Protein AF-A0A1G1N5N6-F1 (afdb_monomer)

Mean predicted aligned error: 16.25 Å

pLDDT: mean 73.74, std 22.25, range [33.38, 97.94]

Foldseek 3Di:
DPPVVVVVVVVVVVVCVLCPPPPPPDDDPPPPPDDDDPDPDPPDDVVLVPQPDPPDNPVVLVCCCVVPVPVSVVVVVVVVVVVVVVLVVCCVVPVPVSVVVSVVVVVVVVVSLVVCCVVPVPVSVVVVVVVVVVVVVVLVVCCVPPVPVSVVVVVVVVVVVVLVVCCVPPVPVSVVVCVVVVVVVVVVVVVVVVVVVVVVVVVVVVVVVPPPPPPPPDDDPDDDDPDDPDDDDDDDDDDDDDD

Sequence (243 aa):
MKRQGLILAVAAVVLLLICPALGLAEGEVPAGISKNEEAPGKGLHKGWEQGKHKGWDKQELLELKEKEPEKFKEQVSEHRKKIKERLGELKEKDLRKYQKLTERIRQKRKERLLKLKQENPEKFKEIMESRREKFQQRLAKLKTEDPEKYQRIAKHREKMQELRKLKKEDPEKFREYLKNHPHLRGRLEEIKDRREDVRGRREDLKDRGVRDHGAGVGAGKGQGGAHRAGGPAPRGTGGKGKK

Structure (mmCIF, N/CA/C/O backbone):
data_AF-A0A1G1N5N6-F1
#
_entry.id   AF-A0A1G1N5N6-F1
#
loop_
_atom_site.group_PDB
_atom_site.id
_atom_site.type_symbol
_atom_site.label_atom_id
_atom_site.label_alt_id
_atom_site.label_comp_id
_atom_site.label_asym_id
_atom_site.label_entity_id
_atom_site.label_seq_id
_atom_site.pdbx_PDB_ins_code
_atom_site.Cartn_x
_atom_site.Cartn_y
_atom_site.Cartn_z
_atom_site.occupancy
_atom_site.B_iso_or_equiv
_atom_site.auth_seq_id
_atom_site.auth_comp_id
_atom_site.auth_asym_id
_atom_site.auth_atom_id
_atom_site.pdbx_PDB_model_num
ATOM 1 N N . MET A 1 1 ? 8.995 31.057 -13.947 1.00 49.00 1 MET A N 1
ATOM 2 C CA . MET A 1 1 ? 8.663 30.609 -12.571 1.00 49.00 1 MET A CA 1
ATOM 3 C C . MET A 1 1 ? 7.642 29.447 -12.482 1.00 49.00 1 MET A C 1
ATOM 5 O O . MET A 1 1 ? 7.141 29.176 -11.404 1.00 49.00 1 MET A O 1
ATOM 9 N N . LYS A 1 2 ? 7.358 28.675 -13.552 1.00 52.31 2 LYS A N 1
ATOM 10 C CA . LYS A 1 2 ? 6.282 27.645 -13.556 1.00 52.31 2 LYS A CA 1
ATOM 11 C C . LYS A 1 2 ? 6.718 26.200 -13.217 1.00 52.31 2 LYS A C 1
ATOM 13 O O . LYS A 1 2 ? 5.891 25.297 -13.224 1.00 52.31 2 LYS A O 1
ATOM 18 N N . ARG A 1 3 ? 8.005 25.944 -12.934 1.00 48.50 3 ARG A N 1
ATOM 19 C CA . ARG A 1 3 ? 8.540 24.570 -12.768 1.00 48.50 3 ARG A CA 1
ATOM 20 C C . ARG A 1 3 ? 8.427 24.002 -11.346 1.00 48.50 3 ARG A C 1
ATOM 22 O O . ARG A 1 3 ? 8.403 22.787 -11.192 1.00 48.50 3 ARG A O 1
ATOM 29 N N . GLN A 1 4 ? 8.292 24.847 -10.321 1.00 47.81 4 GLN A N 1
ATOM 30 C CA . GLN A 1 4 ? 8.175 24.384 -8.929 1.00 47.81 4 GLN A CA 1
ATOM 31 C C . GLN A 1 4 ? 6.784 23.807 -8.602 1.00 47.81 4 GLN A C 1
ATOM 33 O O . GLN A 1 4 ? 6.687 22.846 -7.841 1.00 47.81 4 GLN A O 1
ATOM 38 N N . GLY A 1 5 ? 5.719 24.290 -9.258 1.00 43.34 5 GLY A N 1
ATOM 39 C CA . GLY A 1 5 ? 4.364 23.747 -9.083 1.00 43.34 5 GLY A CA 1
ATOM 40 C C . GLY A 1 5 ? 4.203 22.300 -9.573 1.00 43.34 5 GLY A C 1
ATOM 41 O O . GLY A 1 5 ? 3.451 21.525 -8.986 1.00 43.34 5 GLY A O 1
ATOM 42 N N . LEU A 1 6 ? 4.963 21.891 -10.598 1.00 45.81 6 LEU A N 1
ATOM 43 C CA . LEU A 1 6 ? 4.865 20.544 -11.172 1.00 45.81 6 LEU A CA 1
ATOM 44 C C . LEU A 1 6 ? 5.488 19.468 -10.260 1.00 45.81 6 LEU A C 1
ATOM 46 O O . LEU A 1 6 ? 4.986 18.348 -10.188 1.00 45.81 6 LEU A O 1
ATOM 50 N N . ILE A 1 7 ? 6.553 19.807 -9.526 1.00 48.59 7 ILE A N 1
ATOM 51 C CA . ILE A 1 7 ? 7.253 18.874 -8.625 1.00 48.59 7 ILE A CA 1
ATOM 52 C C . ILE A 1 7 ? 6.399 18.599 -7.373 1.00 48.59 7 ILE A C 1
ATOM 54 O O . ILE A 1 7 ? 6.275 17.446 -6.952 1.00 48.59 7 ILE A O 1
ATOM 58 N N . LEU A 1 8 ? 5.723 19.620 -6.832 1.00 44.66 8 LEU A N 1
ATOM 59 C CA . LEU A 1 8 ? 4.799 19.455 -5.702 1.00 44.66 8 LEU A CA 1
ATOM 60 C C . LEU A 1 8 ? 3.565 18.610 -6.070 1.00 44.66 8 LEU A C 1
ATOM 62 O O . LEU A 1 8 ? 3.152 17.754 -5.284 1.00 44.66 8 LEU A O 1
ATOM 66 N N . ALA A 1 9 ? 3.032 18.758 -7.288 1.00 45.53 9 ALA A N 1
ATOM 67 C CA . ALA A 1 9 ? 1.895 17.964 -7.758 1.00 45.53 9 ALA A CA 1
ATOM 68 C C . ALA A 1 9 ? 2.234 16.467 -7.930 1.00 45.53 9 ALA A C 1
ATOM 70 O O . ALA A 1 9 ? 1.439 15.598 -7.566 1.00 45.53 9 ALA A O 1
ATOM 71 N N . VAL A 1 10 ? 3.433 16.132 -8.423 1.00 49.88 10 VAL A N 1
ATOM 72 C CA . VAL A 1 10 ? 3.859 14.729 -8.606 1.00 49.88 10 VAL A CA 1
ATOM 73 C C . VAL A 1 10 ? 4.150 14.042 -7.262 1.00 49.88 10 VAL A C 1
ATOM 75 O O . VAL A 1 10 ? 3.806 12.869 -7.083 1.00 49.88 10 VAL A O 1
ATOM 78 N N . ALA A 1 11 ? 4.693 14.765 -6.275 1.00 44.66 11 ALA A N 1
ATOM 79 C CA . ALA A 1 11 ? 4.937 14.230 -4.932 1.00 44.66 11 ALA A CA 1
ATOM 80 C C . ALA A 1 11 ? 3.634 13.883 -4.175 1.00 44.66 11 ALA A C 1
ATOM 82 O O . ALA A 1 11 ? 3.577 12.863 -3.480 1.00 44.66 11 ALA A O 1
ATOM 83 N N . ALA A 1 12 ? 2.562 14.663 -4.361 1.00 39.84 12 ALA A N 1
ATOM 84 C CA . ALA A 1 12 ? 1.249 14.395 -3.763 1.00 39.84 12 ALA A CA 1
ATOM 85 C C . ALA A 1 12 ? 0.573 13.128 -4.334 1.00 39.84 12 ALA A C 1
ATOM 87 O O . ALA A 1 12 ? -0.052 12.358 -3.598 1.00 39.84 12 ALA A O 1
ATOM 88 N N . VAL A 1 13 ? 0.757 12.847 -5.630 1.00 45.62 13 VAL A N 1
ATOM 89 C CA . VAL A 1 13 ? 0.182 11.665 -6.303 1.00 45.62 13 VAL A CA 1
ATOM 90 C C . VAL A 1 13 ? 0.873 10.362 -5.876 1.00 45.62 13 VAL A C 1
ATOM 92 O O . VAL A 1 13 ? 0.214 9.335 -5.695 1.00 45.62 13 VAL A O 1
ATOM 95 N N . VAL A 1 14 ? 2.188 10.389 -5.635 1.00 43.81 14 VAL A N 1
ATOM 96 C CA . VAL A 1 14 ? 2.938 9.214 -5.150 1.00 43.81 14 VAL A CA 1
ATOM 97 C C . VAL A 1 14 ? 2.610 8.899 -3.681 1.00 43.81 14 VAL A C 1
ATOM 99 O O . VAL A 1 14 ? 2.558 7.725 -3.299 1.00 43.81 14 VAL A O 1
ATOM 102 N N . LEU A 1 15 ? 2.295 9.911 -2.862 1.00 39.19 15 LEU A N 1
ATOM 103 C CA . LEU A 1 15 ? 1.897 9.717 -1.462 1.00 39.19 15 LEU A CA 1
ATOM 104 C C . LEU A 1 15 ? 0.523 9.026 -1.318 1.00 39.19 15 LEU A C 1
ATOM 106 O O . LEU A 1 15 ? 0.342 8.207 -0.413 1.00 39.19 15 LEU A O 1
ATOM 110 N N . LEU A 1 16 ? -0.413 9.272 -2.244 1.00 39.47 16 LEU A N 1
ATOM 111 C CA . LEU A 1 16 ? -1.731 8.614 -2.291 1.00 39.47 16 LEU A CA 1
ATOM 112 C C . LEU A 1 16 ? -1.665 7.135 -2.717 1.00 39.47 16 LEU A C 1
ATOM 114 O O . LEU A 1 16 ? -2.494 6.334 -2.285 1.00 39.47 16 LEU A O 1
ATOM 118 N N . LEU A 1 17 ? -0.658 6.739 -3.504 1.00 40.31 17 LEU A N 1
ATOM 119 C CA . LEU A 1 17 ? -0.453 5.343 -3.924 1.00 40.31 17 LEU A CA 1
ATOM 120 C C . LEU A 1 17 ? 0.248 4.477 -2.862 1.00 40.31 17 LEU A C 1
ATOM 122 O O . LEU A 1 17 ? 0.089 3.257 -2.853 1.00 40.31 17 LEU A O 1
ATOM 126 N N . ILE A 1 18 ? 1.007 5.089 -1.949 1.00 39.41 18 ILE A N 1
ATOM 127 C CA . ILE A 1 18 ? 1.808 4.380 -0.937 1.00 39.41 18 ILE A CA 1
ATOM 128 C C . ILE A 1 18 ? 1.098 4.306 0.432 1.00 39.41 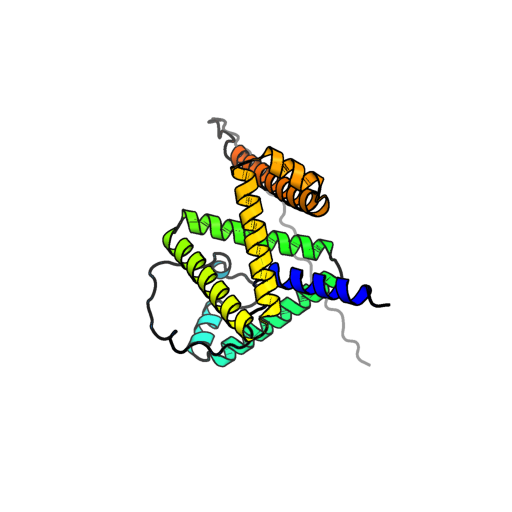18 ILE A C 1
ATOM 130 O O . ILE A 1 18 ? 1.408 3.431 1.249 1.00 39.41 18 ILE A O 1
ATOM 134 N N . CYS A 1 19 ? 0.086 5.146 0.663 1.00 36.16 19 CYS A N 1
ATOM 135 C CA . CYS A 1 19 ? -0.747 5.136 1.864 1.00 36.16 19 CYS A CA 1
ATOM 136 C C . CYS A 1 19 ? -2.194 4.699 1.558 1.00 36.16 19 CYS A C 1
ATOM 138 O O . CYS A 1 19 ? -3.090 5.539 1.538 1.00 36.16 19 CYS A O 1
ATOM 140 N N . PRO A 1 20 ? -2.506 3.390 1.455 1.00 46.75 20 PRO A N 1
ATOM 141 C CA . PRO A 1 20 ? -3.899 2.928 1.397 1.00 46.75 20 PRO A CA 1
ATOM 142 C C . PRO A 1 20 ? -4.692 3.179 2.700 1.00 46.75 20 PRO A C 1
ATOM 144 O O . PRO A 1 20 ? -5.825 2.724 2.815 1.00 46.75 20 PRO A O 1
ATOM 147 N N . ALA A 1 21 ? -4.116 3.876 3.689 1.00 42.84 21 ALA A N 1
ATOM 148 C CA . ALA A 1 21 ? -4.690 4.092 5.016 1.00 42.84 21 ALA A CA 1
ATOM 149 C C . ALA A 1 21 ? -5.396 5.451 5.210 1.00 42.84 21 ALA A C 1
ATOM 151 O O . ALA A 1 21 ? -5.950 5.667 6.280 1.00 42.84 21 ALA A O 1
ATOM 152 N N . LEU A 1 22 ? -5.394 6.356 4.221 1.00 42.34 22 LEU A N 1
ATOM 153 C CA . LEU A 1 22 ? -5.937 7.719 4.389 1.00 42.34 22 LEU A CA 1
ATOM 154 C C . LEU A 1 22 ? -7.246 8.002 3.627 1.00 42.34 22 LEU A C 1
ATOM 156 O O . LEU A 1 22 ? -7.703 9.134 3.620 1.00 42.34 22 LEU A O 1
ATOM 160 N N . GLY A 1 23 ? -7.876 6.986 3.028 1.00 39.22 23 GLY A N 1
ATOM 161 C CA . GLY A 1 23 ? -9.145 7.116 2.293 1.00 39.22 23 GLY A CA 1
ATOM 162 C C . GLY A 1 23 ? -10.303 6.341 2.925 1.00 39.22 23 GLY A C 1
ATOM 163 O O . GLY A 1 23 ? -10.916 5.518 2.246 1.00 39.22 23 GLY A O 1
ATOM 164 N N . LEU A 1 24 ? -10.539 6.547 4.222 1.00 42.53 24 LEU A N 1
ATOM 165 C CA . LEU A 1 24 ? -11.827 6.296 4.882 1.00 42.53 24 LEU A CA 1
ATOM 166 C C . LEU A 1 24 ? -12.349 7.652 5.379 1.00 42.53 24 LEU A C 1
ATOM 168 O O . LEU A 1 24 ? -12.417 7.887 6.581 1.00 42.53 24 LEU A O 1
ATOM 172 N N . ALA A 1 25 ? -12.593 8.564 4.439 1.00 40.44 25 ALA A N 1
ATOM 173 C CA . ALA A 1 25 ? -13.460 9.712 4.656 1.00 40.44 25 ALA A CA 1
ATOM 174 C C . ALA A 1 25 ? -14.896 9.234 4.395 1.00 40.44 25 ALA A C 1
ATOM 176 O O . ALA A 1 25 ? -15.160 8.696 3.320 1.00 40.44 25 ALA A O 1
ATOM 177 N N . GLU A 1 26 ? -15.728 9.296 5.436 1.00 39.56 26 GLU A N 1
ATOM 178 C CA . GLU A 1 26 ? -17.140 9.731 5.423 1.00 39.56 26 GLU A CA 1
ATOM 179 C C . GLU A 1 26 ? -18.062 9.239 4.294 1.00 39.56 26 GLU A C 1
ATOM 181 O O . GLU A 1 26 ? -19.003 9.915 3.906 1.00 39.56 26 GLU A O 1
ATOM 186 N N . GLY A 1 27 ? -17.851 8.030 3.778 1.00 35.34 27 GLY A N 1
ATOM 187 C CA . GLY A 1 27 ? -18.920 7.321 3.085 1.00 35.34 27 GLY A CA 1
ATOM 188 C C . GLY A 1 27 ? -19.874 6.765 4.130 1.00 35.34 27 GLY A C 1
ATOM 189 O O . GLY A 1 27 ? -19.441 5.944 4.947 1.00 35.34 27 GLY A O 1
ATOM 190 N N . GLU A 1 28 ? -21.132 7.207 4.103 1.00 35.31 28 GLU A N 1
ATOM 191 C CA . GLU A 1 28 ? -22.246 6.520 4.751 1.00 35.31 28 GLU A CA 1
ATOM 192 C C . GLU A 1 28 ? -22.060 5.014 4.575 1.00 35.31 28 GLU A C 1
ATOM 194 O O . GLU A 1 28 ? -21.756 4.518 3.484 1.00 35.31 28 GLU A O 1
ATOM 199 N N . VAL A 1 29 ? -22.124 4.295 5.693 1.00 40.47 29 VAL A N 1
ATOM 200 C CA . VAL A 1 29 ? -22.022 2.841 5.689 1.00 40.47 29 VAL A CA 1
ATOM 201 C C . VAL A 1 29 ? -23.147 2.351 4.771 1.00 40.47 29 VAL A C 1
ATOM 203 O O . VAL A 1 29 ? -24.301 2.624 5.091 1.00 40.47 29 VAL A O 1
ATOM 206 N N . PRO A 1 30 ? -22.855 1.703 3.626 1.00 37.97 30 PRO A N 1
ATOM 207 C CA . PRO A 1 30 ? -23.903 1.275 2.711 1.00 37.97 30 PRO A CA 1
ATOM 208 C C . PRO A 1 30 ? -24.889 0.380 3.465 1.00 37.97 30 PRO A C 1
ATOM 210 O O . PRO A 1 30 ? -24.472 -0.542 4.175 1.00 37.97 30 PRO A O 1
ATOM 213 N N . ALA A 1 31 ? -26.182 0.684 3.332 1.00 34.22 31 ALA A N 1
ATOM 214 C CA . ALA A 1 31 ? -27.271 -0.122 3.867 1.00 34.22 31 ALA A CA 1
ATOM 215 C C . ALA A 1 31 ? -27.129 -1.549 3.314 1.00 34.22 31 ALA A C 1
ATOM 217 O O . ALA A 1 31 ? -27.292 -1.784 2.121 1.00 34.22 31 ALA A O 1
ATOM 218 N N . GLY A 1 32 ? -26.698 -2.481 4.161 1.00 33.38 32 GLY A N 1
ATOM 219 C CA . GLY A 1 32 ? -26.304 -3.827 3.739 1.00 33.38 32 GLY A CA 1
ATOM 220 C C . GLY A 1 32 ? -25.337 -4.524 4.695 1.00 33.38 32 GLY A C 1
ATOM 221 O O . GLY A 1 32 ? -25.231 -5.744 4.667 1.00 33.38 32 GLY A O 1
ATOM 222 N N . ILE A 1 33 ? -24.680 -3.791 5.604 1.00 34.97 33 ILE A N 1
ATOM 223 C CA . ILE A 1 33 ? -23.939 -4.385 6.734 1.00 34.97 33 ILE A CA 1
ATOM 224 C C . ILE A 1 33 ? -24.874 -4.511 7.944 1.00 34.97 33 ILE A C 1
ATOM 226 O O . ILE A 1 33 ? -24.655 -3.928 9.001 1.00 34.97 33 ILE A O 1
ATOM 230 N N . SER A 1 34 ? -25.963 -5.245 7.763 1.00 44.06 34 SER A N 1
ATOM 231 C CA . SER A 1 34 ? -26.854 -5.668 8.838 1.00 44.06 34 SER A CA 1
ATOM 232 C C . SER A 1 34 ? -27.336 -7.075 8.527 1.00 44.06 34 SER A C 1
ATOM 234 O O . SER A 1 34 ? -28.435 -7.275 8.024 1.00 44.06 34 SER A O 1
ATOM 236 N N . LYS A 1 35 ? -26.476 -8.057 8.807 1.00 40.50 35 LYS A N 1
ATOM 237 C CA . LYS A 1 35 ? -26.879 -9.362 9.336 1.00 40.50 35 LYS A CA 1
ATOM 238 C C . LYS A 1 35 ? -25.657 -10.149 9.786 1.00 40.50 35 LYS A C 1
ATOM 240 O O . LYS A 1 35 ? -24.616 -10.167 9.135 1.00 40.50 35 LYS A O 1
ATOM 245 N N . ASN A 1 36 ? -25.827 -10.725 10.965 1.00 50.88 36 ASN A N 1
ATOM 246 C CA . ASN A 1 36 ? -24.899 -11.588 11.656 1.00 50.88 36 ASN A CA 1
ATOM 247 C C . ASN A 1 36 ? -24.697 -12.865 10.840 1.00 50.88 36 ASN A C 1
ATOM 249 O O . ASN A 1 36 ? -25.598 -13.691 10.765 1.00 50.88 36 ASN A O 1
ATOM 253 N N . GLU A 1 37 ? -23.508 -13.042 10.284 1.00 35.50 37 GLU A N 1
ATOM 254 C CA . GLU A 1 37 ? -22.931 -14.371 10.142 1.00 35.50 37 GLU A CA 1
ATOM 255 C C . GLU A 1 37 ? -21.659 -14.368 10.982 1.00 35.50 37 GLU A C 1
ATOM 257 O O . GLU A 1 37 ? -20.630 -13.782 10.629 1.00 35.50 37 GLU A O 1
ATOM 262 N N . GLU A 1 38 ? -21.772 -14.953 12.171 1.00 41.81 38 GLU A N 1
ATOM 263 C CA . GLU A 1 38 ? -20.629 -15.316 12.990 1.00 41.81 38 GLU A CA 1
ATOM 264 C C . GLU A 1 38 ? -19.797 -16.324 12.201 1.00 41.81 38 GLU A C 1
ATOM 266 O O . GLU A 1 38 ? -20.036 -17.5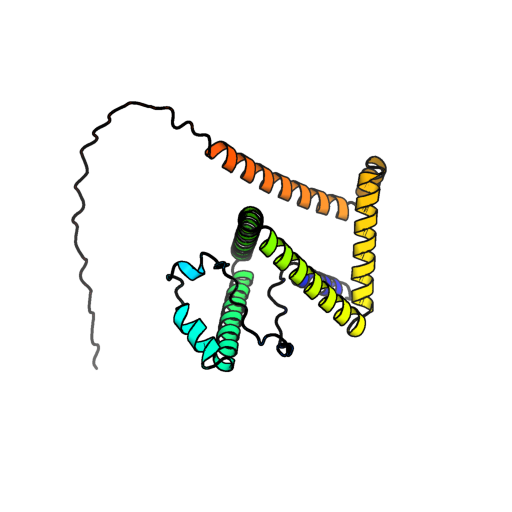26 12.236 1.00 41.81 38 GLU A O 1
ATOM 271 N N . ALA A 1 39 ? -18.815 -15.831 11.449 1.00 35.94 39 ALA A N 1
ATOM 272 C CA . ALA A 1 39 ? -17.822 -16.687 10.827 1.00 35.94 39 ALA A CA 1
ATOM 273 C C . ALA A 1 39 ? -17.118 -17.510 11.931 1.00 35.94 39 ALA A C 1
ATOM 275 O O . ALA A 1 39 ? -16.438 -16.915 12.784 1.00 35.94 39 ALA A O 1
ATOM 276 N N . PRO A 1 40 ? -17.209 -18.855 11.926 1.00 36.97 40 PRO A N 1
ATOM 277 C CA . PRO A 1 40 ? -16.524 -19.700 12.893 1.00 36.97 40 PRO A CA 1
ATOM 278 C C . PRO A 1 40 ? -15.042 -19.754 12.514 1.00 36.97 40 PRO A C 1
ATOM 280 O O . PRO A 1 40 ? -14.569 -20.630 11.799 1.00 36.97 40 PRO A O 1
ATOM 283 N N . GLY A 1 41 ? -14.288 -18.736 12.922 1.00 39.22 41 GLY A N 1
ATOM 284 C CA . GLY A 1 41 ? -12.894 -18.624 12.513 1.00 39.22 41 GLY A CA 1
ATOM 285 C C . GLY A 1 41 ? -12.280 -17.283 12.857 1.00 39.22 41 GLY A C 1
ATOM 286 O O . GLY A 1 41 ? -12.188 -16.389 12.008 1.00 39.22 41 GLY A O 1
ATOM 287 N N . LYS A 1 42 ? -11.819 -17.180 14.110 1.00 43.44 42 LYS A N 1
ATOM 288 C CA . LYS A 1 42 ? -10.931 -16.155 14.684 1.00 43.44 42 LYS A CA 1
ATOM 289 C C . LYS A 1 42 ? -9.918 -15.628 13.659 1.00 43.44 42 LYS A C 1
ATOM 291 O O . LYS A 1 42 ? -8.769 -16.044 13.603 1.00 43.44 42 LYS A O 1
ATOM 296 N N . GLY A 1 43 ? -10.315 -14.619 12.889 1.00 40.19 43 GLY A N 1
ATOM 297 C CA . GLY A 1 43 ? -9.405 -13.772 12.117 1.00 40.19 43 GLY A CA 1
ATOM 298 C C . GLY A 1 43 ? -8.776 -12.698 12.997 1.00 40.19 43 GLY A C 1
ATOM 299 O O . GLY A 1 43 ? -8.587 -11.570 12.541 1.00 40.19 43 GLY A O 1
ATOM 300 N N . LEU A 1 44 ? -8.550 -13.003 14.279 1.00 39.91 44 LEU A N 1
ATOM 301 C CA . LEU A 1 44 ? -8.039 -12.053 15.246 1.00 39.91 44 LEU A CA 1
ATOM 302 C C . LEU A 1 44 ? -6.585 -11.768 14.913 1.00 39.91 44 LEU A C 1
ATOM 304 O O . LEU A 1 44 ? -5.714 -12.636 14.855 1.00 39.91 44 LEU A O 1
ATOM 308 N N . HIS A 1 45 ? -6.303 -10.492 14.704 1.00 41.56 45 HIS A N 1
ATOM 309 C CA . HIS A 1 45 ? -4.936 -10.036 14.681 1.00 41.56 45 HIS A CA 1
ATOM 310 C C . HIS A 1 45 ? -4.319 -10.356 16.051 1.00 41.56 45 HIS A C 1
ATOM 312 O O . HIS A 1 45 ? -4.697 -9.710 17.019 1.00 41.56 45 HIS A O 1
ATOM 318 N N . LYS A 1 46 ? -3.338 -11.269 16.142 1.00 41.50 46 LYS A N 1
ATOM 319 C CA . LYS A 1 46 ? -2.600 -11.597 17.392 1.00 41.50 46 LYS A CA 1
ATOM 320 C C . LYS A 1 46 ? -2.096 -10.386 18.205 1.00 41.50 46 LYS A C 1
ATOM 322 O O . LYS A 1 46 ? -1.755 -10.528 19.367 1.00 41.50 46 LYS A O 1
ATOM 327 N N . GLY A 1 47 ? -2.041 -9.185 17.616 1.00 46.03 47 GLY A N 1
ATOM 328 C CA . GLY A 1 47 ? -1.762 -7.948 18.360 1.00 46.03 47 GLY A CA 1
ATOM 329 C C . GLY A 1 47 ? -2.907 -7.493 19.277 1.00 46.03 47 GLY A C 1
ATOM 330 O O . GLY A 1 47 ? -2.643 -6.967 20.344 1.00 46.03 47 GLY A O 1
ATOM 331 N N . TRP A 1 48 ? -4.167 -7.730 18.907 1.00 42.22 48 TRP A N 1
ATOM 332 C CA . TRP A 1 48 ? -5.340 -7.401 19.730 1.00 42.22 48 TRP A CA 1
ATOM 333 C C . TRP A 1 48 ? -5.611 -8.434 20.834 1.00 42.22 48 TRP A C 1
ATOM 335 O O . TRP A 1 48 ? -6.270 -8.113 21.812 1.00 42.22 48 TRP A O 1
ATOM 345 N N . GLU A 1 49 ? -5.098 -9.659 20.703 1.00 43.31 49 GLU A N 1
ATOM 346 C CA . GLU A 1 49 ? -5.233 -10.704 21.731 1.00 43.31 49 GLU A CA 1
ATOM 347 C C . GLU A 1 49 ? -4.254 -10.531 22.900 1.00 43.31 49 GLU A C 1
ATOM 349 O O . GLU A 1 49 ? -4.467 -11.096 23.963 1.00 43.31 49 GLU A O 1
ATOM 354 N N . GLN A 1 50 ? -3.186 -9.744 22.738 1.00 46.91 50 GLN A N 1
ATOM 355 C CA . GLN A 1 50 ? -2.132 -9.638 23.752 1.00 46.91 50 GLN A CA 1
ATOM 356 C C . GLN A 1 50 ? -2.411 -8.638 24.885 1.00 46.91 50 GLN A C 1
ATOM 358 O O . GLN A 1 50 ? -1.512 -8.431 25.696 1.00 46.91 50 GLN A O 1
ATOM 363 N N . GLY A 1 51 ? -3.598 -8.016 24.963 1.00 42.28 51 GLY A N 1
ATOM 364 C CA . GLY A 1 51 ? -4.084 -7.277 26.150 1.00 42.28 51 GLY A CA 1
ATOM 365 C C . GLY A 1 51 ? -3.185 -6.156 26.706 1.00 42.28 51 GLY A C 1
ATOM 366 O O . GLY A 1 51 ? -3.441 -5.626 27.777 1.00 42.28 51 GLY A O 1
ATOM 367 N N . LYS A 1 52 ? -2.097 -5.797 26.014 1.00 40.97 52 LYS A N 1
ATOM 368 C CA . LYS A 1 52 ? -1.045 -4.886 26.497 1.00 40.97 52 LYS A CA 1
ATOM 369 C C . LYS A 1 52 ? -0.727 -3.802 25.476 1.00 40.97 52 LYS A C 1
ATOM 371 O O . LYS A 1 52 ? 0.418 -3.376 25.319 1.00 40.97 52 LYS A O 1
ATOM 376 N N . HIS A 1 53 ? -1.734 -3.340 24.747 1.00 48.84 53 HIS A N 1
ATOM 377 C CA . HIS A 1 53 ? -1.624 -2.053 24.082 1.00 48.84 53 HIS A CA 1
ATOM 378 C C . HIS A 1 53 ? -2.011 -0.987 25.107 1.00 48.84 53 HIS A C 1
ATOM 380 O O . HIS A 1 53 ? -3.160 -0.930 25.517 1.00 48.84 53 HIS A O 1
ATOM 386 N N . LYS A 1 54 ? -1.044 -0.162 25.539 1.00 53.91 54 LYS A N 1
ATOM 387 C CA . LYS A 1 54 ? -1.312 1.081 26.284 1.00 53.91 54 LYS A CA 1
ATOM 388 C C . LYS A 1 54 ? -2.330 1.897 25.479 1.00 53.91 54 LYS A C 1
ATOM 390 O O . LYS A 1 54 ? -1.942 2.525 24.494 1.00 53.91 54 LYS A O 1
ATOM 395 N N . GLY A 1 55 ? -3.609 1.818 25.813 1.00 60.19 55 GLY A N 1
ATOM 396 C CA . GLY A 1 55 ? -4.645 2.418 24.989 1.00 60.19 55 GLY A CA 1
ATOM 397 C C . GLY A 1 55 ? -6.032 1.972 25.386 1.00 60.19 55 GLY A C 1
ATOM 398 O O . GLY A 1 55 ? -6.653 2.683 26.157 1.00 60.19 55 GLY A O 1
ATOM 399 N N . TRP A 1 56 ? -6.500 0.839 24.858 1.00 76.06 56 TRP A N 1
ATOM 400 C CA . TRP A 1 56 ? -7.908 0.440 24.925 1.00 76.06 56 TRP A CA 1
ATOM 401 C C . TRP A 1 56 ? -8.063 -1.054 25.194 1.00 76.06 56 TRP A C 1
ATOM 403 O O . TRP A 1 56 ? -7.369 -1.863 24.564 1.00 76.06 56 TRP A O 1
ATOM 413 N N . ASP A 1 57 ? -8.989 -1.404 26.086 1.00 84.81 57 ASP A N 1
ATOM 414 C CA . ASP A 1 57 ? -9.447 -2.778 26.228 1.00 84.81 57 ASP A CA 1
ATOM 415 C C . ASP A 1 57 ? -10.271 -3.162 24.990 1.00 84.81 57 ASP A C 1
ATOM 417 O O . ASP A 1 57 ? -11.098 -2.408 24.470 1.00 84.81 57 ASP A O 1
ATOM 421 N N . LYS A 1 58 ? -10.007 -4.357 24.472 1.00 80.12 58 LYS A N 1
ATOM 422 C CA . LYS A 1 58 ? -10.731 -4.898 23.328 1.00 80.12 58 LYS A CA 1
ATOM 423 C C . LYS A 1 58 ? -12.206 -5.118 23.663 1.00 80.12 58 LYS A C 1
ATOM 425 O O . LYS A 1 58 ? -13.031 -4.941 22.769 1.00 80.12 58 LYS A O 1
ATOM 430 N N . GLN A 1 59 ? -12.515 -5.550 24.886 1.00 88.69 59 GLN A N 1
ATOM 431 C CA . GLN A 1 59 ? -13.892 -5.815 25.305 1.00 88.69 59 GLN A CA 1
ATOM 432 C C . GLN A 1 59 ? -14.686 -4.512 25.372 1.00 88.69 59 GLN A C 1
ATOM 434 O O . GLN A 1 59 ? -15.714 -4.408 24.710 1.00 88.69 59 GLN A O 1
ATOM 439 N N . GLU A 1 60 ? -14.131 -3.481 26.012 1.00 90.31 60 GLU A N 1
ATOM 440 C CA . GLU A 1 60 ? -14.740 -2.146 26.078 1.00 90.31 60 GLU A CA 1
ATOM 441 C C . GLU A 1 60 ? -15.045 -1.570 24.688 1.00 90.31 60 GLU A C 1
ATOM 443 O O . GLU A 1 60 ? -16.113 -1.011 24.469 1.00 90.31 60 GLU A O 1
ATOM 448 N N . LEU A 1 61 ? -14.149 -1.738 23.707 1.00 88.88 61 LEU A N 1
ATOM 449 C CA . LEU A 1 61 ? -14.395 -1.267 22.338 1.00 88.88 61 LEU A CA 1
ATOM 450 C C . LEU A 1 61 ? -15.499 -2.030 21.609 1.00 88.88 61 LEU A C 1
ATOM 452 O O . LEU A 1 61 ? -16.171 -1.448 20.757 1.00 88.88 61 LEU A O 1
ATOM 456 N N . LEU A 1 62 ? -15.633 -3.333 21.868 1.00 91.00 62 LEU A N 1
ATOM 457 C CA . LEU A 1 62 ? -16.706 -4.137 21.287 1.00 91.00 62 LEU A CA 1
ATOM 458 C C . LEU A 1 62 ? -18.043 -3.740 21.904 1.00 91.00 62 LEU A C 1
ATOM 460 O O . LEU A 1 62 ? -18.977 -3.451 21.162 1.00 91.00 62 LEU A O 1
ATOM 464 N N . GLU A 1 63 ? -18.089 -3.601 23.228 1.00 95.31 63 GLU A N 1
ATOM 465 C CA . GLU A 1 63 ? -19.269 -3.105 23.930 1.00 95.31 63 GLU A CA 1
ATOM 466 C C . GLU A 1 63 ? -19.652 -1.697 23.478 1.00 95.31 63 GLU A C 1
ATOM 468 O O . GLU A 1 63 ? -20.822 -1.438 23.219 1.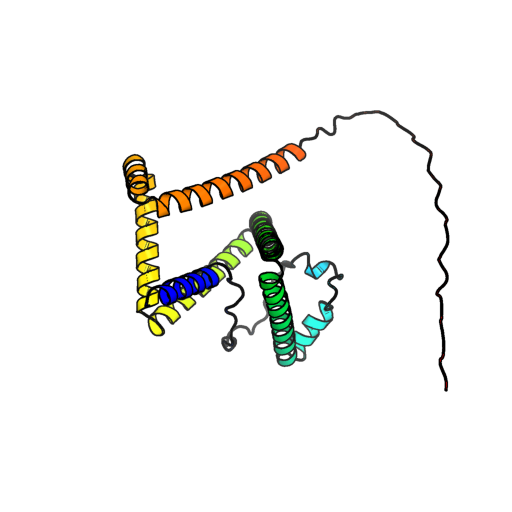00 95.31 63 GLU A O 1
ATOM 473 N N . LEU A 1 64 ? -18.682 -0.792 23.318 1.00 94.81 64 LEU A N 1
ATOM 474 C CA . LEU A 1 64 ? -18.941 0.560 22.829 1.00 94.81 64 LEU A CA 1
ATOM 475 C C . LEU A 1 64 ? -19.483 0.538 21.398 1.00 94.81 64 LEU A C 1
ATOM 477 O O . LEU A 1 64 ? -20.363 1.319 21.059 1.00 94.81 64 LEU A O 1
ATOM 481 N N . LYS A 1 65 ? -18.987 -0.368 20.551 1.00 95.25 65 LYS A N 1
ATOM 482 C CA . LYS A 1 65 ? -19.477 -0.517 19.179 1.00 95.25 65 LYS A CA 1
ATOM 483 C C . LYS A 1 65 ? -20.923 -1.023 19.132 1.00 95.25 65 LYS A C 1
ATOM 485 O O . LYS A 1 65 ? -21.648 -0.629 18.222 1.00 95.25 65 LYS A O 1
ATOM 490 N N . GLU A 1 66 ? -21.313 -1.894 20.061 1.00 96.12 66 GLU A N 1
ATOM 491 C CA . GLU A 1 66 ? -22.669 -2.450 20.154 1.00 96.12 66 GLU A CA 1
ATOM 492 C C . GLU A 1 66 ? -23.651 -1.478 20.816 1.00 96.12 66 GLU A C 1
ATOM 494 O O . GLU A 1 66 ? -24.730 -1.245 20.280 1.00 96.12 66 GLU A O 1
ATOM 499 N N . LYS A 1 67 ? -23.262 -0.879 21.948 1.00 97.88 67 LYS A N 1
ATOM 500 C CA . LYS A 1 67 ? -24.102 0.027 22.744 1.00 97.88 67 LYS A CA 1
ATOM 501 C C . LYS A 1 67 ? -24.213 1.418 22.116 1.00 97.88 67 LYS A C 1
ATOM 503 O O . LYS A 1 67 ? -25.298 1.985 22.072 1.00 97.88 67 LYS A O 1
ATOM 508 N N . GLU A 1 68 ? -23.099 1.982 21.643 1.00 97.19 68 GLU A N 1
ATOM 509 C CA . GLU A 1 68 ? -23.000 3.381 21.200 1.00 97.19 68 GLU A CA 1
ATOM 510 C C . GLU A 1 68 ? -22.121 3.519 19.934 1.00 97.19 68 GLU A C 1
ATOM 512 O O . GLU A 1 68 ? -21.005 4.060 19.972 1.00 97.19 68 GLU A O 1
ATOM 517 N N . PRO A 1 69 ? -22.606 3.056 18.765 1.00 94.25 69 PRO A N 1
ATOM 518 C CA . PRO A 1 69 ? -21.805 2.974 17.542 1.00 94.25 69 PRO A CA 1
ATOM 519 C C . PRO A 1 69 ? -21.273 4.330 17.055 1.00 94.25 69 PRO A C 1
ATOM 521 O O . PRO A 1 69 ? -20.233 4.380 16.391 1.00 94.25 69 PRO A O 1
ATOM 524 N N . GLU A 1 70 ? -21.960 5.431 17.365 1.00 97.00 70 GLU A N 1
ATOM 525 C CA . GLU A 1 70 ? -21.522 6.786 17.015 1.00 97.00 70 GLU A CA 1
ATOM 526 C C . GLU A 1 70 ? -20.311 7.225 17.838 1.00 97.00 70 GLU A C 1
ATOM 528 O O . GLU A 1 70 ? -19.289 7.596 17.255 1.00 97.00 70 GLU A O 1
ATOM 533 N N . LYS A 1 71 ? -20.359 7.064 19.168 1.00 96.25 71 LYS A N 1
ATOM 534 C CA . LYS A 1 71 ? -19.212 7.358 20.041 1.00 96.25 71 LYS A CA 1
ATOM 535 C C . LYS A 1 71 ? -18.017 6.474 19.701 1.00 96.25 71 LYS A C 1
ATOM 537 O O . LYS A 1 71 ? -16.882 6.947 19.674 1.00 96.25 71 LYS A O 1
ATOM 542 N N . PHE A 1 72 ? -18.253 5.209 19.345 1.00 93.56 72 PHE A N 1
ATOM 543 C CA . PHE A 1 72 ? -17.195 4.333 18.838 1.00 93.56 72 PHE A CA 1
ATOM 544 C C . PHE A 1 72 ? -16.528 4.899 17.572 1.00 93.56 72 PHE A C 1
ATOM 546 O O . PHE A 1 72 ? -15.296 4.944 17.480 1.00 93.56 72 PHE A O 1
ATOM 553 N N . LYS A 1 73 ? -17.315 5.347 16.582 1.00 92.88 73 LYS A N 1
ATOM 554 C CA . LYS A 1 73 ? -16.779 5.959 15.353 1.00 92.88 73 LYS A CA 1
ATOM 555 C C . LYS A 1 73 ? -15.978 7.220 15.668 1.00 92.88 73 LYS A C 1
ATOM 557 O O . LYS A 1 73 ? -14.878 7.373 15.129 1.00 92.88 73 LYS A O 1
ATOM 562 N N . GLU A 1 74 ? -16.495 8.077 16.543 1.00 94.44 74 GLU A N 1
ATOM 563 C CA . GLU A 1 74 ? -15.843 9.313 16.967 1.00 94.44 74 GLU A CA 1
ATOM 564 C C . GLU A 1 74 ? -14.495 9.021 17.634 1.00 94.44 74 GLU A C 1
ATOM 566 O O . GLU A 1 74 ? -13.462 9.471 17.130 1.00 94.44 74 GLU A O 1
ATOM 571 N N . GLN A 1 75 ? -14.466 8.160 18.655 1.00 90.94 75 GLN A N 1
ATOM 572 C CA . GLN A 1 75 ? -13.234 7.775 19.347 1.00 90.94 75 GLN A CA 1
ATOM 573 C C . GLN A 1 75 ? -12.200 7.174 18.388 1.00 90.94 75 GLN A C 1
ATOM 575 O O . GLN A 1 75 ? -11.020 7.543 18.413 1.00 90.94 75 GLN A O 1
ATOM 580 N N . VAL A 1 76 ? -12.613 6.259 17.502 1.00 87.25 76 VAL A N 1
ATOM 581 C CA . VAL A 1 76 ? -11.715 5.673 16.492 1.00 87.25 76 VAL A CA 1
ATOM 582 C C . VAL A 1 76 ? -11.179 6.752 15.549 1.00 87.25 76 VAL A C 1
ATOM 584 O O . VAL A 1 76 ? -10.008 6.694 15.158 1.00 87.25 76 VAL A O 1
ATOM 587 N N . SER A 1 77 ? -12.001 7.734 15.175 1.00 90.06 77 SER A N 1
ATOM 588 C CA . SER A 1 77 ? -11.589 8.846 14.319 1.00 90.06 77 SER A CA 1
ATOM 589 C C . SER A 1 77 ? -10.561 9.744 15.014 1.00 90.06 77 SER A C 1
ATOM 591 O O . SER A 1 77 ? -9.516 10.030 14.426 1.00 90.06 77 SER A O 1
ATOM 593 N N . GLU A 1 78 ? -10.776 10.096 16.283 1.00 90.81 78 GLU A N 1
ATOM 594 C CA . GLU A 1 78 ? -9.835 10.880 17.080 1.00 90.81 78 GLU A CA 1
ATOM 595 C C . GLU A 1 78 ? -8.510 10.152 17.262 1.00 90.81 78 GLU A C 1
ATOM 597 O O . GLU A 1 78 ? -7.436 10.725 17.078 1.00 90.81 78 GLU A O 1
ATOM 602 N N . HIS A 1 79 ? -8.565 8.861 17.588 1.00 86.88 79 HIS A N 1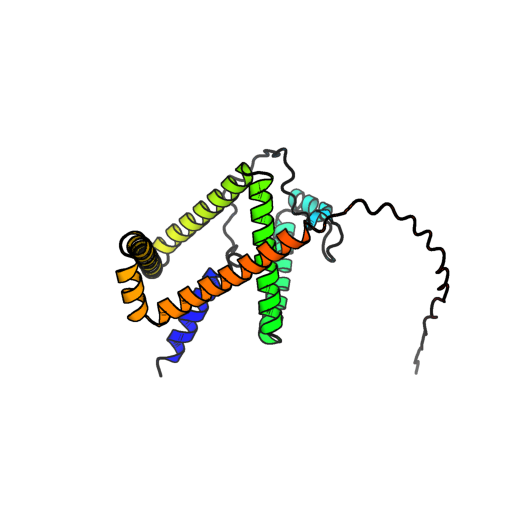
ATOM 603 C CA . HIS A 1 79 ? -7.368 8.051 17.747 1.00 86.88 79 HIS A CA 1
ATOM 604 C C . HIS A 1 79 ? -6.558 7.996 16.444 1.00 86.88 79 HIS A C 1
ATOM 606 O O . HIS A 1 79 ? -5.331 8.131 16.452 1.00 86.88 79 HIS A O 1
ATOM 612 N N . ARG A 1 80 ? -7.239 7.868 15.296 1.00 85.81 80 ARG A N 1
ATOM 613 C CA . ARG A 1 80 ? -6.600 7.943 13.974 1.00 85.81 80 ARG A CA 1
ATOM 614 C C . ARG A 1 80 ? -5.987 9.319 13.708 1.00 85.81 80 ARG A C 1
ATOM 616 O O . ARG A 1 80 ? -4.875 9.356 13.180 1.00 85.81 80 ARG A O 1
ATOM 623 N N . LYS A 1 81 ? -6.661 10.416 14.077 1.00 91.12 81 LYS A N 1
ATOM 624 C CA . LYS A 1 81 ? -6.133 11.791 13.967 1.00 91.12 81 LYS A CA 1
ATOM 625 C C . LYS A 1 81 ? -4.856 11.952 14.799 1.00 91.12 81 LYS A C 1
ATOM 627 O O . LYS A 1 81 ? -3.816 12.273 14.232 1.00 91.12 81 LYS A O 1
ATOM 632 N N . LYS A 1 82 ? -4.878 11.549 16.074 1.00 91.25 82 LYS A N 1
ATOM 633 C CA . LYS A 1 82 ? -3.713 11.573 16.982 1.00 91.25 82 LYS A CA 1
ATOM 634 C C . LYS A 1 82 ? -2.530 10.757 16.442 1.00 91.25 82 LYS A C 1
ATOM 636 O O . LYS A 1 82 ? -1.381 11.190 16.501 1.00 91.25 82 LYS A O 1
ATOM 641 N N . ILE A 1 83 ? -2.778 9.568 15.881 1.00 87.62 83 ILE A N 1
ATOM 642 C CA . ILE A 1 83 ? -1.722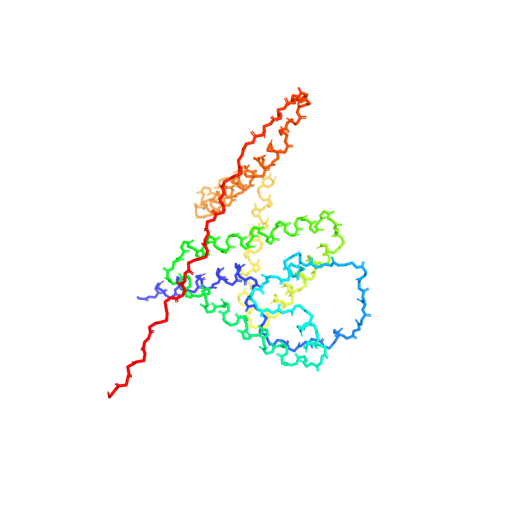 8.777 15.222 1.00 87.62 83 ILE A CA 1
ATOM 643 C C . ILE A 1 83 ? -1.176 9.507 13.992 1.00 87.62 83 ILE A C 1
ATOM 645 O O . ILE A 1 83 ? 0.035 9.502 13.769 1.00 87.62 83 ILE A O 1
ATOM 649 N N . LYS A 1 84 ? -2.051 10.107 13.179 1.00 90.19 84 LYS A N 1
ATOM 650 C CA . LYS A 1 84 ? -1.662 10.839 11.970 1.00 90.19 84 LYS A CA 1
ATOM 651 C C . LYS A 1 84 ? -0.782 12.043 12.310 1.00 90.19 84 LYS A C 1
ATOM 653 O O . LYS A 1 84 ? 0.242 12.207 11.656 1.00 90.19 84 LYS A O 1
ATOM 658 N N . GLU A 1 85 ? -1.132 12.808 13.339 1.00 94.06 85 GLU A N 1
ATOM 659 C CA . GLU A 1 85 ? -0.343 13.937 13.853 1.00 94.06 85 GLU A CA 1
ATOM 660 C C . GLU A 1 85 ? 1.035 13.481 14.327 1.00 94.06 85 GLU A C 1
ATOM 662 O O . GLU A 1 85 ? 2.043 13.942 13.801 1.00 94.06 85 GLU A O 1
ATOM 667 N N . ARG A 1 86 ? 1.102 12.466 15.200 1.00 91.94 86 ARG A N 1
ATOM 668 C CA . ARG A 1 86 ? 2.381 11.897 15.666 1.00 91.94 86 ARG A CA 1
ATOM 669 C C . ARG A 1 86 ? 3.263 11.403 14.520 1.00 91.94 86 ARG A C 1
ATOM 671 O O . ARG A 1 86 ? 4.483 11.542 14.565 1.00 91.94 86 ARG A O 1
ATOM 678 N N . LEU A 1 87 ? 2.665 10.790 13.498 1.00 91.50 87 LEU A N 1
ATOM 679 C CA . LEU A 1 87 ? 3.388 10.357 12.301 1.00 91.50 87 LEU A CA 1
ATOM 680 C C . LEU A 1 87 ? 3.843 11.539 11.435 1.00 91.50 87 LEU A C 1
ATOM 682 O O . LEU A 1 87 ? 4.900 11.435 10.816 1.00 91.50 87 LEU A O 1
ATOM 686 N N . GLY A 1 88 ? 3.065 12.623 11.387 1.00 92.56 88 GLY A N 1
ATOM 687 C CA . GLY A 1 88 ? 3.424 13.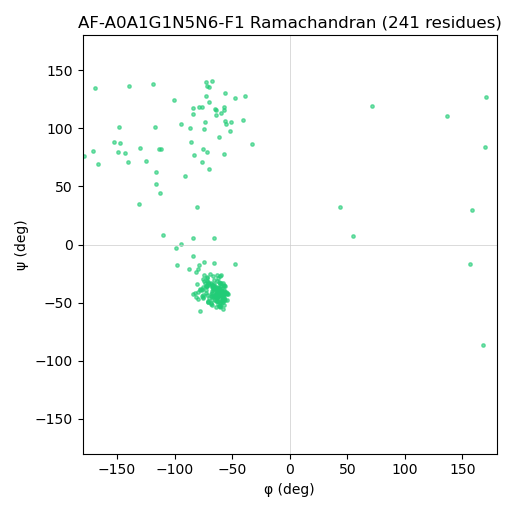885 10.742 1.00 92.56 88 GLY A CA 1
ATOM 688 C C . GLY A 1 88 ? 4.624 14.533 11.425 1.00 92.56 88 GLY A C 1
ATOM 689 O O . GLY A 1 88 ? 5.655 14.716 10.785 1.00 92.56 88 GLY A O 1
ATOM 690 N N . GLU A 1 89 ? 4.552 14.726 12.741 1.00 95.25 89 GLU A N 1
ATOM 691 C CA . GLU A 1 89 ? 5.669 15.240 13.537 1.00 95.25 89 GLU A CA 1
ATOM 692 C C . GLU A 1 89 ? 6.925 14.376 13.396 1.00 95.25 89 GLU A C 1
ATOM 694 O O . GLU A 1 89 ? 8.028 14.897 13.260 1.00 95.25 89 GLU A O 1
ATOM 699 N N . LEU A 1 90 ? 6.788 13.044 13.413 1.00 94.44 90 LEU A N 1
ATOM 700 C CA . LEU A 1 90 ? 7.930 12.146 13.234 1.00 94.44 90 LEU A CA 1
ATOM 701 C C . LEU A 1 90 ? 8.563 12.314 11.849 1.00 94.44 90 LEU A C 1
ATOM 703 O O . LEU A 1 90 ? 9.779 12.216 11.720 1.00 94.44 90 LEU A O 1
ATOM 707 N N . LYS A 1 91 ? 7.749 12.550 10.818 1.00 95.31 91 LYS A N 1
ATOM 708 C CA . LYS A 1 91 ? 8.225 12.774 9.452 1.00 95.31 91 LYS A CA 1
ATOM 709 C C . LYS A 1 91 ? 9.008 14.085 9.337 1.00 95.31 91 LYS A C 1
ATOM 711 O O . LYS A 1 91 ? 9.993 14.107 8.605 1.00 95.31 91 LYS A O 1
ATOM 716 N N . GLU A 1 92 ? 8.582 15.127 10.047 1.00 96.19 92 GLU A N 1
ATOM 717 C CA . GLU A 1 92 ? 9.246 16.437 10.078 1.00 96.19 92 GLU A CA 1
ATOM 718 C C . GLU A 1 92 ? 10.522 16.417 10.927 1.00 96.19 92 GLU A C 1
ATOM 720 O O . GLU A 1 92 ? 11.568 16.872 10.473 1.00 96.19 92 GLU A O 1
ATOM 725 N N . LYS A 1 93 ? 10.464 15.826 12.128 1.00 97.94 93 LYS A N 1
ATOM 726 C CA . LYS A 1 93 ? 11.589 15.765 13.076 1.00 97.94 93 LYS A CA 1
ATOM 727 C C . LYS A 1 93 ? 12.682 14.782 12.640 1.00 97.94 93 LYS A C 1
ATOM 729 O O . LYS A 1 93 ? 13.862 15.065 12.818 1.00 97.94 93 LYS A O 1
ATOM 734 N N . ASP A 1 94 ? 12.316 13.603 12.125 1.00 96.00 94 ASP A N 1
ATOM 735 C CA . ASP A 1 94 ? 13.272 12.543 11.771 1.00 96.00 94 ASP A CA 1
ATOM 736 C C . ASP A 1 94 ? 12.750 11.637 10.640 1.00 96.00 94 ASP A C 1
ATOM 738 O O . ASP A 1 94 ? 12.159 10.565 10.849 1.00 96.00 94 ASP A O 1
ATOM 742 N N . LEU A 1 95 ? 13.037 12.045 9.400 1.00 92.69 95 LEU A N 1
ATOM 743 C CA . LEU A 1 95 ? 12.637 11.316 8.196 1.00 92.69 95 LEU A CA 1
ATOM 744 C C . LEU A 1 95 ? 13.154 9.866 8.178 1.00 92.69 95 LEU A C 1
ATOM 746 O O . LEU A 1 95 ? 12.447 8.968 7.713 1.00 92.69 95 LEU A O 1
ATOM 750 N N . ARG A 1 96 ? 14.358 9.606 8.712 1.00 93.44 96 ARG A N 1
ATOM 751 C CA . ARG A 1 96 ? 14.953 8.258 8.738 1.00 93.44 96 ARG A CA 1
ATOM 752 C C . ARG A 1 96 ? 14.178 7.341 9.682 1.00 93.44 96 ARG A C 1
ATOM 754 O O . ARG A 1 96 ? 13.874 6.202 9.315 1.00 93.44 96 ARG A O 1
ATOM 761 N N . LYS A 1 97 ? 13.818 7.812 10.881 1.00 94.62 97 LYS A N 1
ATOM 762 C CA . LYS A 1 97 ? 12.965 7.045 11.810 1.00 94.62 97 LYS A CA 1
ATOM 763 C C . LYS A 1 97 ? 11.574 6.814 11.234 1.00 94.62 97 LYS A C 1
ATOM 765 O O . LYS A 1 97 ? 11.075 5.690 11.330 1.00 94.62 97 LYS A O 1
ATOM 770 N N . TYR A 1 98 ? 10.975 7.821 10.598 1.00 92.38 98 TYR A N 1
ATOM 771 C CA . TYR A 1 98 ? 9.689 7.671 9.917 1.00 92.38 98 TYR A CA 1
ATOM 772 C C . TYR A 1 98 ? 9.744 6.582 8.834 1.00 92.38 98 TYR A C 1
ATOM 774 O O . TYR A 1 98 ? 8.922 5.662 8.830 1.00 92.38 98 TYR A O 1
ATOM 782 N N . GLN A 1 99 ? 10.753 6.621 7.958 1.00 89.00 99 GLN A N 1
ATOM 783 C CA . GLN A 1 99 ? 10.951 5.604 6.923 1.00 89.00 99 GLN A CA 1
ATOM 784 C C . GLN A 1 99 ? 11.087 4.205 7.536 1.00 89.00 99 GLN A C 1
ATOM 786 O O . GLN A 1 99 ? 10.289 3.326 7.204 1.00 89.00 99 GLN A O 1
ATOM 791 N N . LYS A 1 100 ? 11.984 4.017 8.517 1.00 93.19 100 LYS A N 1
ATOM 792 C CA . LYS A 1 100 ? 12.154 2.734 9.228 1.00 93.19 100 LYS A CA 1
ATOM 793 C C . LYS A 1 100 ? 10.850 2.229 9.859 1.00 93.19 100 LYS A C 1
ATOM 795 O O . LYS A 1 100 ? 10.544 1.037 9.784 1.00 93.19 100 LYS A O 1
ATOM 800 N N . LEU A 1 101 ? 10.060 3.117 10.469 1.00 87.81 101 LEU A N 1
ATOM 801 C CA . LEU A 1 101 ? 8.761 2.772 11.049 1.00 87.81 101 LEU A CA 1
ATOM 802 C C . LEU A 1 101 ? 7.776 2.297 9.972 1.00 87.81 101 LEU A C 1
ATOM 804 O O . LEU A 1 101 ? 7.158 1.240 10.126 1.00 87.81 101 LEU A O 1
ATOM 808 N N . THR A 1 102 ? 7.645 3.041 8.871 1.00 86.00 102 THR A N 1
ATOM 809 C CA . THR A 1 102 ? 6.736 2.669 7.776 1.00 86.00 102 THR A CA 1
ATOM 810 C C . THR A 1 102 ? 7.141 1.354 7.111 1.00 86.00 102 THR A C 1
ATOM 812 O O . THR A 1 102 ? 6.274 0.528 6.818 1.00 86.00 102 THR A O 1
ATOM 815 N N . GLU A 1 103 ? 8.438 1.102 6.932 1.00 85.44 103 GLU A N 1
ATOM 816 C CA . GLU A 1 103 ? 8.955 -0.163 6.406 1.00 85.44 103 GLU A CA 1
ATOM 817 C C . GLU A 1 103 ? 8.637 -1.336 7.331 1.00 85.44 103 GLU A C 1
ATOM 819 O O . GLU A 1 103 ? 8.095 -2.342 6.870 1.00 85.44 103 GLU A O 1
ATOM 824 N N . ARG A 1 104 ? 8.856 -1.181 8.642 1.00 89.00 104 ARG A N 1
ATOM 825 C CA . ARG A 1 104 ? 8.489 -2.194 9.643 1.00 89.00 104 ARG A CA 1
ATOM 826 C C . ARG A 1 104 ? 6.991 -2.514 9.603 1.00 89.00 104 ARG A C 1
ATOM 828 O O . ARG A 1 104 ? 6.605 -3.681 9.669 1.00 89.00 104 ARG A O 1
ATOM 835 N N . ILE A 1 105 ? 6.133 -1.498 9.469 1.00 85.19 105 ILE A N 1
ATOM 836 C CA . ILE A 1 105 ? 4.677 -1.684 9.339 1.00 85.19 105 ILE A CA 1
ATOM 837 C C . ILE A 1 105 ? 4.342 -2.460 8.056 1.00 85.19 105 ILE A C 1
ATOM 839 O O . ILE A 1 105 ? 3.525 -3.386 8.090 1.00 85.19 105 ILE A O 1
ATOM 843 N N . ARG A 1 106 ? 4.979 -2.119 6.928 1.00 83.19 106 ARG A N 1
ATOM 844 C CA . ARG A 1 106 ? 4.790 -2.823 5.648 1.00 83.19 106 ARG A CA 1
ATOM 845 C C . ARG A 1 106 ? 5.234 -4.283 5.730 1.00 83.19 106 ARG A C 1
ATOM 847 O O . ARG A 1 106 ? 4.492 -5.150 5.272 1.00 83.19 106 ARG A O 1
ATOM 854 N N . GLN A 1 107 ? 6.390 -4.554 6.336 1.00 85.25 107 GLN A N 1
ATOM 855 C CA . GLN A 1 107 ? 6.922 -5.907 6.530 1.00 85.25 107 GLN A CA 1
ATOM 856 C C . GLN A 1 107 ? 5.967 -6.761 7.363 1.00 85.25 107 GLN A C 1
ATOM 858 O O . GLN A 1 107 ? 5.490 -7.782 6.872 1.00 85.25 107 GLN A O 1
ATOM 863 N N . LYS A 1 108 ? 5.555 -6.277 8.542 1.00 85.50 108 LYS A N 1
ATOM 864 C CA . LYS A 1 108 ? 4.579 -6.984 9.386 1.00 85.50 108 LYS A CA 1
ATOM 865 C C . LYS A 1 108 ? 3.273 -7.259 8.643 1.00 85.50 108 LYS A C 1
ATOM 867 O O . LYS A 1 108 ? 2.724 -8.352 8.742 1.00 85.50 108 LYS A O 1
ATOM 872 N N . ARG A 1 109 ? 2.757 -6.291 7.874 1.00 84.50 109 ARG A N 1
ATOM 873 C CA . ARG A 1 109 ? 1.538 -6.483 7.067 1.00 84.50 109 ARG A CA 1
ATOM 874 C C . ARG A 1 109 ? 1.722 -7.575 6.009 1.00 84.50 109 ARG A C 1
ATOM 876 O O . ARG A 1 109 ? 0.808 -8.371 5.810 1.00 84.50 109 ARG A O 1
ATOM 883 N N . LYS A 1 110 ? 2.879 -7.617 5.344 1.00 85.12 110 LYS A N 1
ATOM 884 C CA . LYS A 1 110 ? 3.214 -8.650 4.356 1.00 85.12 110 LYS A CA 1
ATOM 885 C C . LYS A 1 110 ? 3.295 -10.029 5.007 1.00 85.12 110 LYS A C 1
ATOM 887 O O . LYS A 1 110 ? 2.664 -10.951 4.510 1.00 85.12 110 LYS A O 1
ATOM 892 N N . GLU A 1 111 ? 4.004 -10.154 6.125 1.00 86.81 111 GLU A N 1
ATOM 893 C CA . GLU A 1 111 ? 4.102 -11.402 6.894 1.00 86.81 111 GLU A CA 1
ATOM 894 C C . GLU A 1 111 ? 2.728 -11.907 7.328 1.00 86.81 111 GLU A C 1
ATOM 896 O O . GLU A 1 111 ? 2.410 -13.071 7.128 1.00 86.81 111 GLU A O 1
ATOM 901 N N . ARG A 1 112 ? 1.879 -11.020 7.857 1.00 86.81 112 ARG A N 1
ATOM 902 C CA . ARG A 1 112 ? 0.504 -11.350 8.260 1.00 86.81 112 ARG A CA 1
ATOM 903 C C . ARG A 1 112 ? -0.330 -11.866 7.089 1.00 86.81 112 ARG A C 1
ATOM 905 O O . ARG A 1 112 ? -1.036 -12.851 7.245 1.00 86.81 112 ARG A O 1
ATOM 912 N N . LEU A 1 113 ? -0.227 -11.234 5.919 1.00 87.94 113 LEU A N 1
ATOM 913 C CA . LEU A 1 113 ? -0.919 -11.698 4.712 1.00 87.94 113 LEU A CA 1
ATOM 914 C C . LEU A 1 113 ? -0.375 -13.036 4.200 1.00 87.94 113 LEU A C 1
ATOM 916 O O . LEU A 1 113 ? -1.153 -13.850 3.720 1.00 87.94 113 LEU A O 1
ATOM 920 N N . LEU A 1 114 ? 0.937 -13.267 4.297 1.00 89.81 114 LEU A N 1
ATOM 921 C CA . LEU A 1 114 ? 1.545 -14.544 3.921 1.00 89.81 114 LEU A CA 1
ATOM 922 C C . LEU A 1 114 ? 1.121 -15.671 4.863 1.00 89.81 114 LEU A C 1
ATOM 924 O O . LEU A 1 114 ? 0.739 -16.728 4.374 1.00 89.81 114 LEU A O 1
ATOM 928 N N . LYS A 1 115 ? 1.124 -15.427 6.179 1.00 92.44 115 LYS A N 1
ATOM 929 C CA . LYS A 1 115 ? 0.599 -16.371 7.173 1.00 92.44 115 LYS A CA 1
ATOM 930 C C . LYS A 1 115 ? -0.870 -16.672 6.913 1.00 92.44 115 LYS A C 1
ATOM 932 O O . LYS A 1 115 ? -1.225 -17.832 6.800 1.00 92.44 115 LYS A O 1
ATOM 937 N N . LEU A 1 116 ? -1.692 -15.645 6.679 1.00 92.44 116 LEU A N 1
ATOM 938 C CA . LEU A 1 116 ? -3.103 -15.841 6.348 1.00 92.44 116 LEU A CA 1
ATOM 939 C C . LEU A 1 116 ? -3.287 -16.678 5.077 1.00 92.44 116 LEU A C 1
ATOM 941 O O . LEU A 1 116 ? -4.138 -17.550 5.050 1.00 92.44 116 LEU A O 1
ATOM 945 N N . LYS A 1 117 ? -2.465 -16.463 4.045 1.00 94.00 117 LYS A N 1
ATOM 946 C CA . LYS A 1 117 ? -2.504 -17.275 2.823 1.00 94.00 117 LYS A CA 1
ATOM 947 C C . LYS A 1 117 ? -2.207 -18.759 3.088 1.00 94.00 117 LYS A C 1
ATOM 949 O O . LYS A 1 117 ? -2.735 -19.598 2.370 1.00 94.00 117 LYS A O 1
ATOM 954 N N . GLN A 1 118 ? -1.335 -19.061 4.051 1.00 93.69 118 GLN A N 1
ATOM 955 C CA . GLN A 1 118 ? -0.967 -20.431 4.423 1.00 93.69 118 GLN A CA 1
ATOM 956 C C . GLN A 1 118 ? -2.004 -21.072 5.352 1.00 93.69 118 GLN A C 1
ATOM 958 O O . GLN A 1 118 ? -2.384 -22.211 5.129 1.00 93.69 118 GLN A O 1
ATOM 963 N N . GLU A 1 119 ? -2.455 -20.337 6.371 1.00 95.44 119 GLU A N 1
ATOM 964 C CA . GLU A 1 119 ? -3.366 -20.825 7.414 1.00 95.44 119 GLU A CA 1
ATOM 965 C C . GLU A 1 119 ? -4.827 -20.890 6.935 1.00 95.44 119 GLU A C 1
ATOM 967 O O . GLU A 1 119 ? -5.543 -21.820 7.283 1.00 95.44 119 GLU A O 1
ATOM 972 N N . ASN A 1 120 ? -5.286 -19.910 6.146 1.00 96.75 120 ASN A N 1
ATOM 973 C CA . ASN A 1 120 ? -6.656 -19.845 5.627 1.00 96.75 120 ASN A CA 1
ATOM 974 C C . ASN A 1 120 ? -6.689 -19.188 4.224 1.00 96.75 120 ASN A C 1
ATOM 976 O O . ASN A 1 120 ? -6.859 -17.964 4.093 1.00 96.75 120 ASN A O 1
ATOM 980 N N . PRO A 1 121 ? -6.511 -19.980 3.150 1.00 93.75 121 PRO A N 1
ATOM 981 C CA . PRO A 1 121 ? -6.427 -19.459 1.788 1.00 93.75 121 PRO A CA 1
ATOM 982 C C . PRO A 1 121 ? -7.743 -18.851 1.284 1.00 93.75 121 PRO A C 1
ATOM 984 O O . PRO A 1 121 ? -7.697 -17.945 0.451 1.00 93.75 121 PRO A O 1
ATOM 987 N N . GLU A 1 122 ? -8.896 -19.298 1.781 1.00 97.00 122 GLU A N 1
ATOM 988 C CA . GLU A 1 122 ? -10.214 -18.775 1.396 1.00 97.00 122 GLU A CA 1
ATOM 989 C C . GLU A 1 122 ? -10.406 -17.349 1.903 1.00 97.00 122 GLU A C 1
ATOM 991 O O . GLU A 1 122 ? -10.616 -16.430 1.112 1.00 97.00 122 GLU A O 1
ATOM 996 N N . LYS A 1 123 ? -10.156 -17.120 3.196 1.00 94.12 123 LYS A N 1
ATOM 997 C CA . LYS A 1 123 ? -10.171 -15.777 3.790 1.00 94.12 123 LYS A CA 1
ATOM 998 C C . LYS A 1 123 ? -9.146 -14.848 3.143 1.00 94.12 123 LYS A C 1
ATOM 1000 O O . LYS A 1 123 ? -9.354 -13.640 3.022 1.00 94.12 123 LYS A O 1
ATOM 1005 N N . PHE A 1 124 ? -8.006 -15.388 2.710 1.00 94.00 124 PHE A N 1
ATOM 1006 C CA . PHE A 1 124 ? -7.044 -14.613 1.932 1.00 94.00 124 PHE A CA 1
ATOM 1007 C C . PHE A 1 124 ? -7.615 -14.182 0.570 1.00 94.00 124 PHE A C 1
ATOM 1009 O O . PHE A 1 124 ? -7.436 -13.019 0.199 1.00 94.00 124 PHE A O 1
ATOM 1016 N N . LYS A 1 125 ? -8.287 -15.081 -0.167 1.00 95.12 125 LYS A N 1
ATOM 1017 C CA . LYS A 1 125 ? -8.951 -14.756 -1.443 1.00 95.12 125 LYS A CA 1
ATOM 1018 C C . LYS A 1 125 ? -10.020 -13.683 -1.245 1.00 95.12 125 LYS A C 1
ATOM 1020 O O . LYS A 1 125 ? -9.940 -12.658 -1.915 1.00 95.12 125 LYS A O 1
ATOM 1025 N N . GLU A 1 126 ? -10.885 -13.847 -0.250 1.00 96.12 126 GLU A N 1
ATOM 1026 C CA . GLU A 1 126 ? -11.938 -12.888 0.110 1.00 96.12 126 GLU A CA 1
ATOM 1027 C C . GLU A 1 126 ? -11.364 -11.478 0.362 1.00 96.12 126 GLU A C 1
ATOM 1029 O O . GLU A 1 126 ? -11.796 -10.481 -0.222 1.00 96.12 126 GLU A O 1
ATOM 1034 N N . ILE A 1 127 ? -10.289 -11.370 1.155 1.00 92.38 127 ILE A N 1
ATOM 1035 C CA . ILE A 1 127 ? -9.614 -10.084 1.398 1.00 92.38 127 ILE A CA 1
ATOM 1036 C C . ILE A 1 127 ? -9.047 -9.485 0.104 1.00 92.38 127 ILE A C 1
ATOM 1038 O O . ILE A 1 127 ? -9.019 -8.259 -0.055 1.00 92.38 127 ILE A O 1
ATOM 1042 N N . MET A 1 128 ? -8.529 -10.313 -0.801 1.00 91.81 128 MET A N 1
ATOM 1043 C CA . MET A 1 128 ? -7.976 -9.848 -2.073 1.00 91.81 128 MET A CA 1
ATOM 1044 C C . MET A 1 128 ? -9.070 -9.402 -3.049 1.00 91.81 128 MET A C 1
ATOM 1046 O O . MET A 1 128 ? -8.865 -8.409 -3.751 1.00 91.81 128 MET A O 1
ATOM 1050 N N . GLU A 1 129 ? -10.223 -10.063 -3.048 1.00 94.62 129 GLU A N 1
ATOM 1051 C CA . GLU A 1 129 ? -11.412 -9.696 -3.822 1.00 94.62 129 GLU A CA 1
ATOM 1052 C C . GLU A 1 129 ? -12.025 -8.395 -3.309 1.00 94.62 129 GLU A C 1
ATOM 1054 O O . GLU A 1 129 ? -12.102 -7.430 -4.067 1.00 94.62 129 GLU A O 1
ATOM 1059 N N . SER A 1 130 ? -12.264 -8.272 -2.000 1.00 93.94 130 SER A N 1
ATOM 1060 C CA . SER A 1 130 ? -12.752 -7.024 -1.393 1.00 93.94 130 SER A CA 1
ATOM 1061 C C . SER A 1 130 ? -11.827 -5.829 -1.688 1.00 93.94 130 SER A C 1
ATOM 1063 O O . SER A 1 130 ? -12.263 -4.695 -1.914 1.00 93.94 130 SER A O 1
ATOM 1065 N N . ARG A 1 131 ? -10.505 -6.054 -1.740 1.00 90.06 131 ARG A N 1
ATOM 1066 C CA . ARG A 1 131 ? -9.541 -5.022 -2.170 1.00 90.06 131 ARG A CA 1
ATOM 1067 C C . ARG A 1 131 ? -9.686 -4.665 -3.645 1.00 90.06 131 ARG A C 1
ATOM 1069 O O . ARG A 1 131 ? -9.534 -3.491 -3.987 1.00 90.06 131 ARG A O 1
ATOM 1076 N N . ARG A 1 132 ? -9.927 -5.655 -4.506 1.00 92.69 132 ARG A N 1
ATOM 1077 C CA . ARG A 1 132 ? -10.129 -5.467 -5.946 1.00 92.69 132 ARG A CA 1
ATOM 1078 C C . ARG A 1 132 ? -11.405 -4.670 -6.212 1.00 92.69 132 ARG A C 1
ATOM 1080 O O . ARG A 1 132 ? -11.346 -3.716 -6.982 1.00 92.69 132 ARG A O 1
ATOM 1087 N N . GLU A 1 133 ? -12.491 -4.987 -5.521 1.00 95.25 133 GLU A N 1
ATOM 1088 C CA . GLU A 1 133 ? -13.769 -4.277 -5.610 1.00 95.25 133 GLU A CA 1
ATOM 1089 C C . GLU A 1 133 ? -13.646 -2.825 -5.157 1.00 95.25 133 GLU A C 1
ATOM 1091 O O . GLU A 1 133 ? -13.965 -1.914 -5.914 1.00 95.25 133 GLU A O 1
ATOM 1096 N N . LYS A 1 134 ? -13.078 -2.569 -3.970 1.00 93.81 134 LYS A N 1
ATOM 1097 C CA . LYS A 1 134 ? -12.850 -1.191 -3.491 1.00 93.81 134 LYS A CA 1
ATOM 1098 C C . LYS A 1 134 ? -11.984 -0.386 -4.452 1.00 93.81 134 LYS A C 1
ATOM 1100 O O . LYS A 1 134 ? -12.175 0.818 -4.615 1.00 93.81 134 LYS A O 1
ATOM 1105 N N . PHE A 1 135 ? -11.013 -1.033 -5.092 1.00 91.56 135 PHE A N 1
ATOM 1106 C CA . PHE A 1 135 ? -10.207 -0.393 -6.123 1.00 91.56 135 PHE A CA 1
ATOM 1107 C C . PHE A 1 135 ? -11.028 -0.079 -7.383 1.00 91.56 135 PHE A C 1
ATOM 1109 O O . PHE A 1 135 ? -10.908 1.022 -7.913 1.00 91.56 135 PHE A O 1
ATOM 1116 N N . GLN A 1 136 ? -11.893 -0.990 -7.834 1.00 93.31 136 GLN A N 1
ATOM 1117 C CA . GLN A 1 136 ? -12.809 -0.751 -8.955 1.00 93.31 136 GLN A CA 1
ATOM 1118 C C . GLN A 1 136 ? -13.821 0.356 -8.651 1.00 93.31 136 GLN A C 1
ATOM 1120 O O . GLN A 1 136 ? -13.997 1.239 -9.482 1.00 93.31 136 GLN A O 1
ATOM 1125 N N . GLN A 1 137 ? -14.409 0.373 -7.455 1.00 95.69 137 GLN A N 1
ATOM 1126 C CA . GLN A 1 137 ? -15.306 1.438 -7.003 1.00 95.69 137 GLN A CA 1
ATOM 1127 C C . GLN A 1 137 ? -14.601 2.796 -7.023 1.00 95.69 137 GLN A C 1
ATOM 1129 O O . GLN A 1 137 ? -15.139 3.765 -7.546 1.00 95.69 137 GLN A O 1
ATOM 1134 N N . ARG A 1 138 ? -13.361 2.871 -6.522 1.00 93.81 138 ARG A N 1
ATOM 1135 C CA . ARG A 1 138 ? -12.551 4.096 -6.600 1.00 93.81 138 ARG A CA 1
ATOM 1136 C C . ARG A 1 138 ? -12.263 4.506 -8.037 1.00 93.81 138 ARG A C 1
ATOM 1138 O O . ARG A 1 138 ? -12.293 5.691 -8.328 1.00 93.81 138 ARG A O 1
ATOM 1145 N N . LEU A 1 139 ? -11.984 3.555 -8.926 1.00 93.75 139 LEU A N 1
ATOM 1146 C CA . LEU A 1 139 ? -11.805 3.851 -10.346 1.00 93.75 139 LEU A CA 1
ATOM 1147 C C . LEU A 1 139 ? -13.098 4.347 -10.997 1.00 93.75 139 LEU A C 1
ATOM 1149 O O . LEU A 1 139 ? -13.024 5.244 -11.824 1.00 93.75 139 LEU A O 1
ATOM 1153 N N . ALA A 1 140 ? -14.254 3.795 -10.630 1.00 96.44 140 ALA A N 1
ATOM 1154 C CA . ALA A 1 140 ? -15.552 4.245 -11.119 1.00 96.44 140 ALA A CA 1
ATOM 1155 C C . ALA A 1 140 ? -15.861 5.673 -10.649 1.00 96.44 140 ALA A C 1
ATOM 1157 O O . ALA A 1 140 ? -16.153 6.521 -11.482 1.00 96.44 140 ALA A O 1
ATOM 1158 N N . LYS A 1 141 ? -15.673 5.966 -9.355 1.00 96.94 141 LYS A N 1
ATOM 1159 C CA . LYS A 1 141 ? -15.776 7.335 -8.820 1.00 96.94 141 LYS A CA 1
ATOM 1160 C C . LYS A 1 141 ? -14.790 8.288 -9.491 1.00 96.94 141 LYS A C 1
ATOM 1162 O O . LYS A 1 141 ? -15.136 9.404 -9.843 1.00 96.94 141 LYS A O 1
ATOM 1167 N N . LEU A 1 142 ? -13.566 7.831 -9.747 1.00 96.44 142 LEU A N 1
ATOM 1168 C CA . LEU A 1 142 ? -12.568 8.652 -10.422 1.00 96.44 142 LEU A CA 1
ATOM 1169 C C . LEU A 1 142 ? -12.951 8.955 -11.876 1.00 96.44 142 LEU A C 1
ATOM 1171 O O . LEU A 1 142 ? -12.665 10.044 -12.343 1.00 96.44 142 LEU A O 1
ATOM 1175 N N . LYS A 1 143 ? -13.610 8.030 -12.587 1.00 97.06 143 LYS A N 1
ATOM 1176 C CA . LYS A 1 143 ? -14.133 8.306 -13.936 1.00 97.06 143 LYS A CA 1
ATOM 1177 C C . LYS A 1 143 ? -15.139 9.454 -13.933 1.00 97.06 143 LYS A C 1
ATOM 1179 O O . LYS A 1 143 ? -15.152 10.215 -14.892 1.00 97.06 143 LYS A O 1
ATOM 1184 N N . THR A 1 144 ? -15.979 9.534 -12.901 1.00 97.56 144 THR A N 1
ATOM 1185 C CA . THR A 1 144 ? -17.032 10.551 -12.796 1.00 97.56 144 THR A CA 1
ATOM 1186 C C . THR A 1 144 ? -16.505 11.876 -12.255 1.00 97.56 144 THR A C 1
ATOM 1188 O O . THR A 1 144 ? -16.874 12.920 -12.771 1.00 97.56 144 THR A O 1
ATOM 1191 N N . GLU A 1 145 ? -15.636 11.844 -11.241 1.00 97.75 145 GLU A N 1
ATOM 1192 C CA . GLU A 1 145 ? -15.102 13.046 -10.582 1.00 97.75 145 GLU A CA 1
ATOM 1193 C C . GLU A 1 145 ? -13.962 13.706 -11.377 1.00 97.75 145 GLU A C 1
ATOM 1195 O O . GLU A 1 145 ? -13.882 14.928 -11.438 1.00 97.75 145 GLU A O 1
ATOM 1200 N N . ASP A 1 146 ? -13.057 12.911 -11.962 1.00 97.44 146 ASP A N 1
ATOM 1201 C CA . ASP A 1 146 ? -11.847 13.392 -12.646 1.00 97.44 146 ASP A CA 1
ATOM 1202 C C . ASP A 1 146 ? -11.457 12.441 -13.804 1.00 97.44 146 ASP A C 1
ATOM 1204 O O . ASP A 1 146 ? -10.564 11.580 -13.670 1.00 97.44 146 ASP A O 1
ATOM 1208 N N . PRO A 1 147 ? -12.131 12.563 -14.966 1.00 96.38 147 PRO A N 1
ATOM 1209 C CA . PRO A 1 147 ? -11.916 11.669 -16.101 1.00 96.38 147 PRO A CA 1
ATOM 1210 C C . PRO A 1 147 ? -10.490 11.758 -16.656 1.00 96.38 147 PRO A C 1
ATOM 1212 O O . PRO A 1 147 ? -9.948 10.745 -17.109 1.00 96.38 147 PRO A O 1
ATOM 1215 N N . GLU A 1 148 ? -9.831 12.918 -16.577 1.00 97.62 148 GLU A N 1
ATOM 1216 C CA . GLU A 1 148 ? -8.438 13.066 -17.006 1.00 97.62 148 GLU A CA 1
ATOM 1217 C C . GLU A 1 148 ? -7.496 12.208 -16.164 1.00 97.62 148 GLU A C 1
ATOM 1219 O O . GLU A 1 148 ? -6.647 11.478 -16.692 1.00 97.62 148 GLU A O 1
ATOM 1224 N N . LYS A 1 149 ? -7.630 12.266 -14.837 1.00 95.69 149 LYS A N 1
ATOM 1225 C CA . LYS A 1 149 ? -6.808 11.461 -13.934 1.00 95.69 149 LYS A CA 1
ATOM 1226 C C . LYS A 1 149 ? -7.089 9.977 -14.103 1.00 95.69 149 LYS A C 1
ATOM 1228 O O . LYS A 1 149 ? -6.144 9.183 -14.071 1.00 95.69 149 LYS A O 1
ATOM 1233 N N . TYR A 1 150 ? -8.341 9.593 -14.354 1.00 96.62 150 TYR A N 1
ATOM 1234 C CA . TYR A 1 150 ? -8.667 8.222 -14.736 1.00 96.62 150 TYR A CA 1
ATOM 1235 C C . TYR A 1 150 ? -7.928 7.796 -16.015 1.00 96.62 150 TYR A C 1
ATOM 1237 O O . TYR A 1 150 ? -7.258 6.759 -16.009 1.00 96.62 150 TYR A O 1
ATOM 1245 N N . GLN A 1 151 ? -7.969 8.605 -17.080 1.00 96.88 151 GLN A N 1
ATOM 1246 C CA . GLN A 1 151 ? -7.270 8.309 -18.335 1.00 96.88 151 GLN A CA 1
ATOM 1247 C C . GLN A 1 151 ? -5.756 8.177 -18.137 1.00 96.88 151 GLN A C 1
ATOM 1249 O O . GLN A 1 151 ? -5.140 7.268 -18.693 1.00 96.88 151 GLN A O 1
ATOM 1254 N N . ARG A 1 152 ? -5.137 9.025 -17.304 1.00 96.38 152 ARG A N 1
ATOM 1255 C CA . ARG A 1 152 ? -3.703 8.913 -16.976 1.00 96.38 152 ARG A CA 1
ATOM 1256 C C . ARG A 1 152 ? -3.380 7.578 -16.303 1.00 96.38 152 ARG A C 1
ATOM 1258 O O . ARG A 1 152 ? -2.380 6.946 -16.645 1.00 96.38 152 ARG A O 1
ATOM 1265 N N . ILE A 1 153 ? -4.225 7.124 -15.375 1.00 93.25 153 ILE A N 1
ATOM 1266 C CA . ILE A 1 153 ? -4.064 5.820 -14.713 1.00 93.25 153 ILE A CA 1
ATOM 1267 C C . ILE A 1 153 ? -4.274 4.670 -15.707 1.00 93.25 153 ILE A C 1
ATOM 1269 O O . ILE A 1 153 ? -3.504 3.708 -15.677 1.00 93.25 153 ILE A O 1
ATOM 1273 N N . ALA A 1 154 ? -5.275 4.765 -16.586 1.00 93.88 154 ALA A N 1
ATOM 1274 C CA . ALA A 1 154 ? -5.557 3.764 -17.614 1.00 93.88 154 ALA A CA 1
ATOM 1275 C C . ALA A 1 154 ? -4.376 3.612 -18.588 1.00 93.88 154 ALA A C 1
ATOM 1277 O O . ALA A 1 154 ? -3.802 2.526 -18.672 1.00 93.88 154 ALA A O 1
ATOM 1278 N N . LYS A 1 155 ? -3.908 4.720 -19.179 1.00 96.12 155 LYS A N 1
ATOM 1279 C CA . LYS A 1 155 ? -2.732 4.752 -20.066 1.00 96.12 155 LYS A CA 1
ATOM 1280 C C . LYS A 1 155 ? -1.477 4.215 -19.379 1.00 96.12 155 LYS A C 1
ATOM 1282 O O . LYS A 1 155 ? -0.718 3.437 -19.953 1.00 96.12 155 LYS A O 1
ATOM 1287 N N . HIS A 1 156 ? -1.246 4.591 -18.117 1.00 92.56 156 HIS A N 1
ATOM 1288 C CA . HIS A 1 156 ? -0.110 4.063 -17.361 1.00 92.56 156 HIS A CA 1
ATOM 1289 C C . HIS A 1 156 ? -0.213 2.543 -17.159 1.00 92.56 156 HIS A C 1
ATOM 1291 O O . HIS A 1 156 ? 0.788 1.835 -17.266 1.00 92.56 156 HIS A O 1
ATOM 1297 N N . ARG A 1 157 ? -1.415 2.027 -16.877 1.00 90.69 157 ARG A N 1
ATOM 1298 C CA . ARG A 1 157 ? -1.656 0.590 -16.707 1.00 90.69 157 ARG A CA 1
ATOM 1299 C C . ARG A 1 157 ? -1.419 -0.182 -18.005 1.00 90.69 157 ARG A C 1
ATOM 1301 O O . ARG A 1 157 ? -0.778 -1.228 -17.935 1.00 90.69 157 ARG A O 1
ATOM 1308 N N . GLU A 1 158 ? -1.895 0.327 -19.135 1.00 94.50 158 GLU A N 1
ATOM 1309 C CA . GLU A 1 158 ? -1.686 -0.251 -20.472 1.00 94.50 158 GLU A CA 1
ATOM 1310 C C . GLU A 1 158 ? -0.199 -0.307 -20.817 1.00 94.50 158 GLU A C 1
ATOM 1312 O O . GLU A 1 158 ? 0.336 -1.394 -21.027 1.00 94.50 158 GLU A O 1
ATOM 1317 N N . LYS A 1 159 ? 0.514 0.819 -20.688 1.00 93.56 159 LYS A N 1
ATOM 1318 C CA . LYS A 1 159 ? 1.969 0.873 -20.890 1.00 93.56 159 LYS A CA 1
ATOM 1319 C C . LYS A 1 159 ? 2.711 -0.149 -20.022 1.00 93.56 159 LYS A C 1
ATOM 1321 O O . LYS A 1 159 ? 3.625 -0.832 -20.473 1.00 93.56 159 LYS A O 1
ATOM 1326 N N . MET A 1 160 ? 2.318 -0.305 -18.755 1.00 90.56 160 MET A N 1
ATOM 1327 C CA . MET A 1 160 ? 2.926 -1.312 -17.875 1.00 90.56 160 MET A CA 1
ATOM 1328 C C . MET A 1 160 ? 2.573 -2.756 -18.263 1.00 90.56 160 MET A C 1
ATOM 1330 O O . MET A 1 160 ? 3.328 -3.667 -17.918 1.00 90.56 160 MET A O 1
ATOM 1334 N N . GLN A 1 161 ? 1.442 -2.998 -18.929 1.00 92.62 161 GLN A N 1
ATOM 1335 C CA . GLN A 1 161 ? 1.094 -4.310 -19.476 1.00 92.62 161 GLN A CA 1
ATOM 1336 C C . GLN A 1 161 ? 1.897 -4.612 -20.740 1.00 92.62 161 GLN A C 1
ATOM 1338 O O . GLN A 1 161 ? 2.448 -5.705 -20.829 1.00 92.62 161 GLN A O 1
ATOM 1343 N N . GLU A 1 162 ? 2.037 -3.649 -21.648 1.00 95.25 162 GLU A N 1
ATOM 1344 C CA . GLU A 1 162 ? 2.886 -3.758 -22.839 1.00 95.25 162 GLU A CA 1
ATOM 1345 C C . GLU A 1 162 ? 4.329 -4.073 -22.459 1.00 95.25 162 GLU A C 1
ATOM 1347 O O . GLU A 1 162 ? 4.889 -5.047 -22.942 1.00 95.25 162 GLU A O 1
ATOM 1352 N N . LEU A 1 163 ? 4.901 -3.359 -21.486 1.00 94.12 163 LEU A N 1
ATOM 1353 C CA . LEU A 1 163 ? 6.251 -3.651 -20.995 1.00 94.12 163 LEU A CA 1
ATOM 1354 C C . LEU A 1 163 ? 6.387 -5.059 -20.405 1.00 94.12 163 LEU A C 1
ATOM 1356 O O . LEU A 1 163 ? 7.446 -5.677 -20.504 1.00 94.12 163 LEU A O 1
ATOM 1360 N N . ARG A 1 164 ? 5.329 -5.590 -19.780 1.00 92.44 164 ARG A N 1
ATOM 1361 C CA . ARG A 1 164 ? 5.324 -6.974 -19.283 1.00 92.44 164 ARG A CA 1
ATOM 1362 C C . ARG A 1 164 ? 5.221 -7.991 -20.414 1.00 92.44 164 ARG A C 1
ATOM 1364 O O . ARG A 1 164 ? 5.803 -9.059 -20.260 1.00 92.44 164 ARG A O 1
ATOM 1371 N N . LYS A 1 165 ? 4.475 -7.686 -21.479 1.00 96.38 165 LYS A N 1
ATOM 1372 C CA . LYS A 1 165 ? 4.386 -8.515 -22.689 1.00 96.38 165 LYS A CA 1
ATOM 1373 C C . LYS A 1 165 ? 5.718 -8.509 -23.432 1.00 96.38 165 LYS A C 1
ATOM 1375 O O . LYS A 1 165 ? 6.318 -9.566 -23.554 1.00 96.38 165 LYS A O 1
ATOM 1380 N N . LEU A 1 166 ? 6.266 -7.327 -23.722 1.00 97.00 166 LEU A N 1
ATOM 1381 C CA . LEU A 1 166 ? 7.569 -7.147 -24.367 1.00 97.00 166 LEU A CA 1
ATOM 1382 C C . LEU A 1 166 ? 8.682 -7.886 -23.621 1.00 97.00 166 LEU A C 1
ATOM 1384 O O . LEU A 1 166 ? 9.488 -8.568 -24.230 1.00 97.00 166 LEU A O 1
ATOM 1388 N N . LYS A 1 167 ? 8.694 -7.826 -22.284 1.00 95.19 167 LYS A N 1
ATOM 1389 C CA . LYS A 1 167 ? 9.661 -8.580 -21.475 1.00 95.19 167 LYS A CA 1
ATOM 1390 C C . LYS A 1 167 ? 9.554 -10.105 -21.643 1.00 95.19 167 LYS A C 1
ATOM 1392 O O . LYS A 1 167 ? 10.554 -10.789 -21.441 1.00 95.19 167 LYS A O 1
ATOM 1397 N N . LYS A 1 168 ? 8.351 -10.634 -21.884 1.00 96.19 168 LYS A N 1
ATOM 13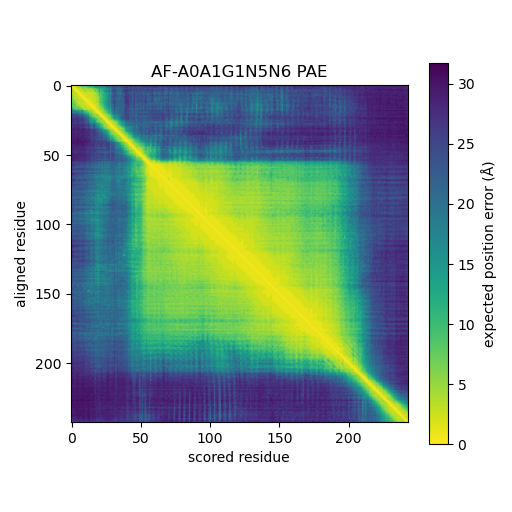98 C CA . LYS A 1 168 ? 8.100 -12.074 -22.047 1.00 96.19 168 LYS A CA 1
ATOM 1399 C C . LYS A 1 168 ? 8.372 -12.545 -23.471 1.00 96.19 168 LYS A C 1
ATOM 1401 O O . LYS A 1 168 ? 8.917 -13.627 -23.623 1.00 96.19 168 LYS A O 1
ATOM 1406 N N . GLU A 1 169 ? 7.945 -11.758 -24.451 1.00 97.94 169 GLU A N 1
ATOM 1407 C CA . GLU A 1 169 ? 8.038 -12.070 -25.878 1.00 97.94 169 GLU A CA 1
ATOM 1408 C C . GLU A 1 169 ? 9.468 -11.833 -26.380 1.00 97.94 169 GLU A C 1
ATOM 1410 O O . GLU A 1 169 ? 10.122 -12.780 -26.794 1.00 97.94 169 GLU A O 1
ATOM 1415 N N . ASP A 1 170 ? 9.995 -10.614 -26.208 1.00 97.50 170 ASP A N 1
ATOM 1416 C CA . ASP A 1 170 ? 11.297 -10.191 -26.736 1.00 97.50 170 ASP A CA 1
ATOM 1417 C C . ASP A 1 170 ? 12.158 -9.527 -25.636 1.00 97.50 170 ASP A C 1
ATOM 1419 O O . ASP A 1 170 ? 12.219 -8.292 -25.517 1.00 97.50 170 ASP A O 1
ATOM 1423 N N . PRO A 1 171 ? 12.871 -10.307 -24.800 1.00 96.19 171 PRO A N 1
ATOM 1424 C CA . PRO A 1 171 ? 13.645 -9.764 -23.684 1.00 96.19 171 PRO A CA 1
ATOM 1425 C C . PRO A 1 171 ? 14.782 -8.830 -24.129 1.00 96.19 171 PRO A C 1
ATOM 1427 O O . PRO A 1 171 ? 15.169 -7.942 -23.364 1.00 96.19 171 PRO A O 1
ATOM 1430 N N . GLU A 1 172 ? 15.309 -8.991 -25.344 1.00 97.19 172 GLU A N 1
ATOM 1431 C CA . GLU A 1 172 ? 16.346 -8.116 -25.905 1.00 97.19 172 GLU A CA 1
ATOM 1432 C C . GLU A 1 172 ? 15.801 -6.732 -26.257 1.00 97.19 172 GLU A C 1
ATOM 1434 O O . GLU A 1 172 ? 16.335 -5.732 -25.772 1.00 97.19 172 GLU A O 1
ATOM 1439 N N . LYS A 1 173 ? 14.667 -6.665 -26.968 1.00 97.38 173 LYS A N 1
ATOM 1440 C CA . LYS A 1 173 ? 13.963 -5.399 -27.231 1.00 97.38 173 LYS A CA 1
ATOM 1441 C C . LYS A 1 173 ? 13.537 -4.721 -25.935 1.00 97.38 173 LYS A C 1
ATOM 1443 O O . LYS A 1 173 ? 13.601 -3.501 -25.821 1.00 97.38 173 LYS A O 1
ATOM 1448 N N . PH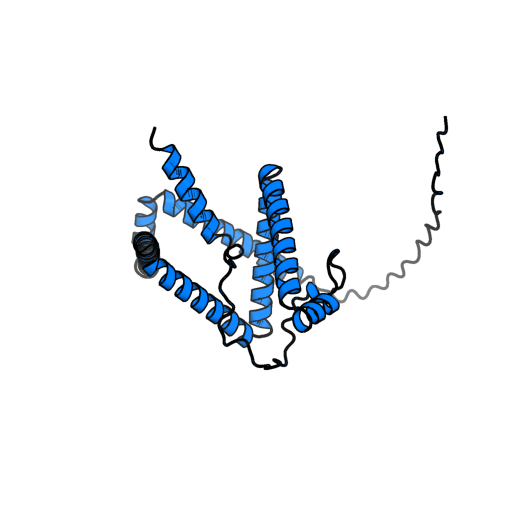E A 1 174 ? 13.154 -5.489 -24.912 1.00 96.69 174 PHE A N 1
ATOM 1449 C CA . PHE A 1 174 ? 12.884 -4.927 -23.589 1.00 96.69 174 PHE A CA 1
ATOM 1450 C C . PHE A 1 174 ? 14.137 -4.295 -22.956 1.00 96.69 174 PHE A C 1
ATOM 1452 O O . PHE A 1 174 ? 14.050 -3.212 -22.376 1.00 96.69 174 PHE A O 1
ATOM 1459 N N . ARG A 1 175 ? 15.313 -4.930 -23.071 1.00 94.38 175 ARG A N 1
ATOM 1460 C CA . ARG A 1 175 ? 16.582 -4.347 -22.596 1.00 94.38 175 ARG A CA 1
ATOM 1461 C C . ARG A 1 175 ? 16.931 -3.074 -23.362 1.00 94.38 175 ARG A C 1
ATOM 1463 O O . ARG A 1 175 ? 17.320 -2.096 -22.731 1.00 94.38 175 ARG A O 1
ATOM 1470 N N . GLU A 1 176 ? 16.770 -3.067 -24.680 1.00 96.94 176 GLU A N 1
ATOM 1471 C CA . GLU A 1 176 ? 16.985 -1.881 -25.515 1.00 96.94 176 GLU A CA 1
ATOM 1472 C C . GLU A 1 176 ? 16.020 -0.746 -25.150 1.00 96.94 176 GLU A C 1
ATOM 1474 O O . GLU A 1 176 ? 16.445 0.384 -24.907 1.00 96.94 176 GLU A O 1
ATOM 1479 N N . TYR A 1 177 ? 14.737 -1.063 -24.960 1.00 95.50 177 TYR A N 1
ATOM 1480 C CA . TYR A 1 177 ? 13.743 -0.114 -24.470 1.00 95.50 177 TYR A CA 1
ATOM 1481 C C . TYR A 1 177 ? 14.175 0.531 -23.144 1.00 95.50 177 TYR A C 1
ATOM 1483 O O . TYR A 1 177 ? 14.031 1.742 -22.969 1.00 95.50 177 TYR A O 1
ATOM 1491 N N . LEU A 1 178 ? 14.737 -0.252 -22.214 1.00 95.19 178 LEU A N 1
ATOM 1492 C CA . LEU A 1 178 ? 15.264 0.266 -20.948 1.00 95.19 178 LEU A CA 1
ATOM 1493 C C . LEU A 1 178 ? 16.545 1.089 -21.109 1.00 95.19 178 LEU A C 1
ATOM 1495 O O . LEU A 1 178 ? 16.727 2.038 -20.348 1.00 95.19 178 LEU A O 1
ATOM 1499 N N . LYS A 1 179 ? 17.407 0.785 -22.087 1.00 95.12 179 LYS A N 1
ATOM 1500 C CA . LYS A 1 179 ? 18.558 1.644 -22.420 1.00 95.12 179 LYS A CA 1
ATOM 1501 C C . LYS A 1 179 ? 18.085 3.030 -22.863 1.00 95.12 179 LYS A C 1
ATOM 1503 O O . LYS A 1 179 ? 18.601 4.027 -22.368 1.00 95.12 179 LYS A O 1
ATOM 1508 N N . ASN A 1 180 ? 17.036 3.084 -23.685 1.00 96.88 180 ASN A N 1
ATOM 1509 C CA . ASN A 1 180 ? 16.449 4.336 -24.175 1.00 96.88 180 ASN A CA 1
ATOM 1510 C C . ASN A 1 180 ? 15.628 5.083 -23.104 1.00 96.88 180 ASN A C 1
ATOM 1512 O O . ASN A 1 180 ? 15.330 6.265 -23.255 1.00 96.88 180 ASN A O 1
ATOM 1516 N N . HIS A 1 181 ? 15.277 4.420 -21.995 1.00 95.56 181 HIS A N 1
ATOM 1517 C CA . HIS A 1 181 ? 14.516 5.001 -20.886 1.00 95.56 181 HIS A CA 1
ATOM 1518 C C . HIS A 1 181 ? 15.269 4.845 -19.553 1.00 95.56 181 HIS A C 1
ATOM 1520 O O . HIS A 1 181 ? 14.830 4.083 -18.680 1.00 95.56 181 HIS A O 1
ATOM 1526 N N . PRO A 1 182 ? 16.364 5.601 -19.337 1.00 91.31 182 PRO A N 1
ATOM 1527 C CA . PRO A 1 182 ? 17.229 5.439 -18.165 1.00 91.31 182 PRO A CA 1
ATOM 1528 C C . PRO A 1 182 ? 16.481 5.616 -16.835 1.00 91.31 182 PRO A C 1
ATOM 1530 O O . PRO A 1 182 ? 16.743 4.902 -15.869 1.00 91.31 182 PRO A O 1
ATOM 1533 N N . HIS A 1 183 ? 15.469 6.489 -16.793 1.00 90.06 183 HIS A N 1
ATOM 1534 C CA . HIS A 1 183 ? 14.622 6.681 -15.612 1.00 90.06 183 HIS A CA 1
ATOM 1535 C C . HIS A 1 183 ? 13.762 5.448 -15.269 1.00 90.06 183 HIS A C 1
ATOM 1537 O O . HIS A 1 183 ? 13.508 5.176 -14.096 1.00 90.06 183 HIS A O 1
ATOM 1543 N N . LEU A 1 184 ? 13.307 4.684 -16.272 1.00 88.31 184 LEU A N 1
ATOM 1544 C CA . LEU A 1 184 ? 12.587 3.426 -16.048 1.00 88.31 184 LEU A CA 1
ATOM 1545 C C . LEU A 1 184 ? 13.546 2.316 -15.642 1.00 88.31 184 LEU A C 1
ATOM 1547 O O . LEU A 1 184 ? 13.208 1.525 -14.763 1.00 88.31 184 LEU A O 1
ATOM 1551 N N . ARG A 1 185 ? 14.734 2.280 -16.253 1.00 89.75 185 ARG A N 1
ATOM 1552 C CA . ARG A 1 185 ? 15.784 1.324 -15.913 1.00 89.75 185 ARG A CA 1
ATOM 1553 C C . ARG A 1 185 ? 16.186 1.440 -14.446 1.00 89.75 185 ARG A C 1
ATOM 1555 O O . ARG A 1 185 ? 16.025 0.460 -13.727 1.00 89.75 185 ARG A O 1
ATOM 1562 N N . GLY A 1 186 ? 16.575 2.633 -13.990 1.00 85.56 186 GLY A N 1
ATOM 1563 C CA . GLY A 1 186 ? 16.973 2.853 -12.596 1.00 85.56 186 GLY A CA 1
ATOM 1564 C C . GLY A 1 186 ? 15.862 2.487 -11.608 1.00 85.56 186 GLY A C 1
ATOM 1565 O O . GLY A 1 186 ? 16.100 1.805 -10.619 1.00 85.56 186 GLY A O 1
ATOM 1566 N N . ARG A 1 187 ? 14.605 2.828 -11.925 1.00 85.81 187 ARG A N 1
ATOM 1567 C CA . ARG A 1 187 ? 13.456 2.453 -11.088 1.00 85.81 187 ARG A CA 1
ATOM 1568 C C . ARG A 1 187 ? 13.213 0.940 -11.045 1.00 85.81 187 ARG A C 1
ATOM 1570 O O . ARG A 1 187 ? 12.777 0.423 -10.019 1.00 85.81 187 ARG A O 1
ATOM 1577 N N . LEU A 1 188 ? 13.416 0.223 -12.151 1.00 85.25 188 LEU A N 1
ATOM 1578 C CA . LEU A 1 188 ? 13.252 -1.232 -12.188 1.00 85.25 188 LEU A CA 1
ATOM 1579 C C . LEU A 1 188 ? 14.414 -1.961 -11.509 1.00 85.25 188 LEU A C 1
ATOM 1581 O O . LEU A 1 188 ? 14.151 -2.970 -10.856 1.00 85.25 188 LEU A O 1
ATOM 1585 N N . GLU A 1 189 ? 15.643 -1.457 -11.643 1.00 80.94 189 GLU A N 1
ATOM 1586 C CA . GLU A 1 189 ? 16.830 -1.939 -10.925 1.00 80.94 189 GLU A CA 1
ATOM 1587 C C . GLU A 1 189 ? 16.650 -1.738 -9.414 1.00 80.94 189 GLU A C 1
ATOM 1589 O O . GLU A 1 189 ? 16.665 -2.722 -8.691 1.00 80.94 189 GLU A O 1
ATOM 1594 N N . GLU A 1 190 ? 16.242 -0.554 -8.942 1.00 79.38 190 GLU A N 1
ATOM 1595 C CA . GLU A 1 190 ? 15.939 -0.319 -7.516 1.00 79.38 190 GLU A CA 1
ATOM 1596 C C . GLU A 1 190 ? 14.855 -1.279 -6.979 1.00 79.38 190 GLU A C 1
ATOM 1598 O O . GLU A 1 190 ? 14.932 -1.805 -5.865 1.00 79.38 190 GLU A O 1
ATOM 1603 N N . ILE A 1 191 ? 13.814 -1.551 -7.778 1.00 79.44 191 ILE A N 1
ATOM 1604 C CA . ILE A 1 191 ? 12.779 -2.532 -7.415 1.00 79.44 191 ILE A CA 1
ATOM 1605 C C . ILE A 1 191 ? 13.354 -3.954 -7.371 1.00 79.44 191 ILE A C 1
ATOM 1607 O O . ILE A 1 191 ? 12.886 -4.762 -6.561 1.00 79.44 191 ILE A O 1
ATOM 1611 N N . LYS A 1 192 ? 14.300 -4.284 -8.255 1.00 78.81 192 LYS A N 1
ATOM 1612 C CA . LYS A 1 192 ? 14.967 -5.586 -8.315 1.00 78.81 192 LYS A CA 1
ATOM 1613 C C . LYS A 1 192 ? 15.902 -5.760 -7.118 1.00 78.81 192 LYS A C 1
ATOM 1615 O O . LYS A 1 192 ? 15.714 -6.734 -6.398 1.00 78.81 192 LYS A O 1
ATOM 1620 N N . ASP A 1 193 ? 16.761 -4.792 -6.831 1.00 71.81 193 ASP A N 1
ATOM 1621 C CA . ASP A 1 193 ? 17.687 -4.803 -5.694 1.00 71.81 193 ASP A CA 1
ATOM 1622 C C . ASP A 1 193 ? 16.910 -4.952 -4.382 1.00 71.81 193 ASP A C 1
ATOM 1624 O O . ASP A 1 193 ? 17.148 -5.859 -3.588 1.00 71.81 193 ASP A O 1
ATOM 1628 N N . ARG A 1 194 ? 15.821 -4.188 -4.219 1.00 72.00 194 ARG A N 1
ATOM 1629 C CA . ARG A 1 194 ? 14.936 -4.323 -3.052 1.00 72.00 194 ARG A CA 1
ATOM 1630 C C . ARG A 1 194 ? 14.266 -5.697 -2.958 1.00 72.00 194 ARG A C 1
ATOM 1632 O O . ARG A 1 194 ? 13.880 -6.124 -1.867 1.00 72.00 194 ARG A O 1
ATOM 1639 N N . ARG A 1 195 ? 14.034 -6.384 -4.081 1.00 70.38 195 ARG A N 1
ATOM 1640 C CA . ARG A 1 195 ? 13.512 -7.762 -4.076 1.00 70.38 195 ARG A CA 1
ATOM 1641 C C . ARG A 1 195 ? 14.597 -8.764 -3.711 1.00 70.38 195 ARG A C 1
ATOM 1643 O O . ARG A 1 195 ? 14.265 -9.709 -2.999 1.00 70.38 195 ARG A O 1
ATOM 1650 N N . GLU A 1 196 ? 15.824 -8.566 -4.177 1.00 66.19 196 GLU A N 1
ATOM 1651 C CA . GLU A 1 196 ? 16.981 -9.403 -3.857 1.00 66.19 196 GLU A CA 1
ATOM 1652 C C . GLU A 1 196 ? 17.339 -9.285 -2.373 1.00 66.19 196 GLU A C 1
ATOM 1654 O O . GLU A 1 196 ? 17.385 -10.311 -1.703 1.00 66.19 196 GLU A O 1
ATOM 1659 N N . ASP A 1 197 ? 17.357 -8.079 -1.800 1.00 67.62 197 ASP A N 1
ATOM 1660 C CA . ASP A 1 197 ? 17.535 -7.863 -0.353 1.00 67.62 197 ASP A CA 1
ATOM 1661 C C . ASP A 1 197 ? 16.482 -8.592 0.492 1.00 67.62 197 ASP A C 1
ATOM 1663 O O . ASP A 1 197 ? 16.755 -9.170 1.547 1.00 67.62 197 ASP A O 1
ATOM 1667 N N . VAL A 1 198 ? 15.223 -8.552 0.045 1.00 58.75 198 VAL A N 1
ATOM 1668 C CA . VAL A 1 198 ? 14.116 -9.232 0.731 1.00 58.75 198 VAL A CA 1
ATOM 1669 C C . VAL A 1 198 ? 14.204 -10.748 0.556 1.00 58.75 198 VAL A C 1
ATOM 1671 O O . VAL A 1 198 ? 13.722 -11.479 1.423 1.00 58.75 198 VAL A O 1
ATOM 1674 N N . ARG A 1 199 ? 14.777 -11.226 -0.553 1.00 64.75 199 ARG A N 1
ATOM 1675 C CA . ARG A 1 199 ? 14.999 -12.649 -0.809 1.00 64.75 199 ARG A CA 1
ATOM 1676 C C . ARG A 1 199 ? 16.171 -13.179 0.019 1.00 64.75 199 ARG A C 1
ATOM 1678 O O . ARG A 1 199 ? 15.958 -14.173 0.700 1.00 64.75 199 ARG A O 1
ATOM 1685 N N . GLY A 1 200 ? 17.297 -12.466 0.077 1.00 64.31 200 GLY A N 1
ATOM 1686 C CA . GLY A 1 200 ? 18.443 -12.809 0.927 1.00 64.31 200 GLY A CA 1
ATOM 1687 C C . GLY A 1 200 ? 18.044 -12.926 2.399 1.00 64.31 200 GLY A C 1
ATOM 1688 O O . GLY A 1 200 ? 18.216 -13.976 3.004 1.00 64.31 200 GLY A O 1
ATOM 1689 N N . ARG A 1 201 ? 17.301 -11.944 2.938 1.00 59.41 201 ARG A N 1
ATOM 1690 C CA . ARG A 1 201 ? 16.762 -12.037 4.315 1.00 59.41 201 ARG A CA 1
ATOM 1691 C C . ARG A 1 201 ? 15.835 -13.232 4.547 1.00 59.41 201 ARG A C 1
ATOM 1693 O O . ARG A 1 201 ? 15.635 -13.641 5.688 1.00 59.41 201 ARG A O 1
ATOM 1700 N N . ARG A 1 202 ? 15.174 -13.731 3.499 1.00 59.50 202 ARG A N 1
ATOM 1701 C CA . ARG A 1 202 ? 14.283 -14.895 3.593 1.00 59.50 202 ARG A CA 1
ATOM 1702 C C . ARG A 1 202 ? 15.074 -16.202 3.577 1.00 59.50 202 ARG A C 1
ATOM 1704 O O . ARG A 1 202 ? 14.632 -17.150 4.219 1.00 59.50 202 ARG A O 1
ATOM 1711 N N . GLU A 1 203 ? 16.183 -16.241 2.852 1.00 62.28 203 GLU A N 1
ATOM 1712 C CA . GLU A 1 203 ? 17.102 -17.379 2.785 1.00 62.28 203 GLU A CA 1
ATOM 1713 C C . GLU A 1 203 ? 17.885 -17.496 4.111 1.00 62.28 203 GLU A C 1
ATOM 1715 O O . GLU A 1 203 ? 17.800 -18.543 4.746 1.00 62.28 203 GLU A O 1
ATOM 1720 N N . ASP A 1 204 ? 18.386 -16.388 4.677 1.00 59.44 204 ASP A N 1
ATOM 1721 C CA . ASP A 1 204 ? 19.039 -16.363 6.006 1.00 59.44 204 ASP A CA 1
ATOM 1722 C C . ASP A 1 204 ? 18.150 -16.897 7.150 1.00 59.44 204 ASP A C 1
ATOM 1724 O O . ASP A 1 204 ? 18.613 -17.520 8.110 1.00 59.44 204 ASP A O 1
ATOM 1728 N N . LEU A 1 205 ? 16.840 -16.628 7.083 1.00 54.25 205 LEU A N 1
ATOM 1729 C CA . LEU A 1 205 ? 15.865 -17.128 8.059 1.00 54.25 205 LEU A CA 1
ATOM 1730 C C . LEU A 1 205 ? 15.560 -18.618 7.876 1.00 54.25 205 LEU A C 1
ATOM 1732 O O . LEU A 1 205 ? 15.152 -19.268 8.837 1.00 54.25 205 LEU A O 1
ATOM 1736 N N . LYS A 1 206 ? 15.724 -19.144 6.659 1.00 56.88 206 LYS A N 1
ATOM 1737 C CA . LYS A 1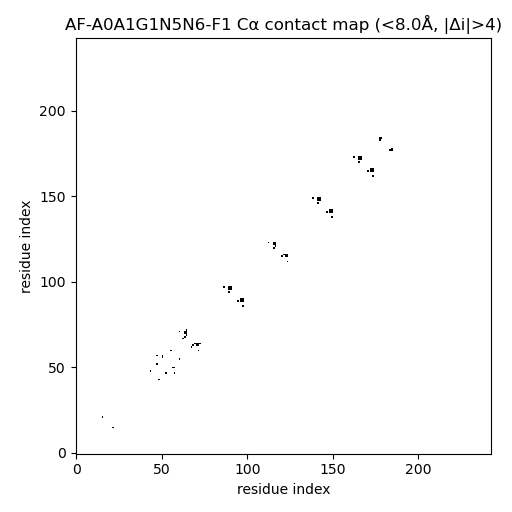 206 ? 15.542 -20.565 6.358 1.00 56.88 206 LYS A CA 1
ATOM 1738 C C . LYS A 1 206 ? 16.763 -21.365 6.820 1.00 56.88 206 LYS A C 1
ATOM 1740 O O . LYS A 1 206 ? 16.582 -22.415 7.429 1.00 56.88 206 LYS A O 1
ATOM 1745 N N . ASP A 1 207 ? 17.960 -20.808 6.659 1.00 57.16 207 ASP A N 1
ATOM 1746 C CA . ASP A 1 207 ? 19.217 -21.453 7.056 1.00 57.16 207 ASP A CA 1
ATOM 1747 C C . ASP A 1 207 ? 19.429 -21.438 8.579 1.00 57.16 207 ASP A C 1
ATOM 1749 O O . ASP A 1 207 ? 19.926 -22.403 9.155 1.00 57.16 207 ASP A O 1
ATOM 1753 N N . ARG A 1 208 ? 18.929 -20.416 9.291 1.00 54.19 208 ARG A N 1
ATOM 1754 C CA . ARG A 1 208 ? 18.895 -20.422 10.771 1.00 54.19 208 ARG A CA 1
ATOM 1755 C C . ARG A 1 208 ? 17.972 -21.482 11.384 1.00 54.19 208 ARG A C 1
ATOM 1757 O O . ARG A 1 208 ? 18.087 -21.738 12.580 1.00 54.19 208 ARG A O 1
ATOM 1764 N N . GLY A 1 209 ? 17.061 -22.067 10.605 1.00 52.06 209 GLY A N 1
ATOM 1765 C CA . GLY A 1 209 ? 16.162 -23.136 11.050 1.00 52.06 209 GLY A CA 1
ATOM 1766 C C . GLY A 1 209 ? 16.769 -24.539 10.982 1.00 52.06 209 GLY A C 1
ATOM 1767 O O . GLY A 1 209 ? 16.178 -25.463 11.528 1.00 52.06 209 GLY A O 1
ATOM 1768 N N . VAL A 1 210 ? 17.939 -24.693 10.352 1.00 51.47 210 VAL A N 1
ATOM 1769 C CA . VAL A 1 210 ? 18.692 -25.956 10.269 1.00 51.47 210 VAL A CA 1
ATOM 1770 C C . VAL A 1 210 ? 19.990 -25.816 11.058 1.00 51.47 210 VAL A C 1
ATOM 1772 O O . VAL A 1 210 ? 21.073 -26.190 10.621 1.00 51.47 210 VAL A O 1
ATOM 1775 N N . ARG A 1 211 ? 19.904 -25.240 12.261 1.00 49.81 211 ARG A N 1
ATOM 1776 C CA . ARG A 1 211 ? 20.876 -25.622 13.276 1.00 49.81 211 ARG A CA 1
ATOM 1777 C C . ARG A 1 211 ? 20.427 -27.000 13.709 1.00 49.81 211 ARG A C 1
ATOM 1779 O O . ARG A 1 211 ? 19.448 -27.112 14.441 1.00 49.81 211 ARG A O 1
ATOM 1786 N N . ASP A 1 212 ? 21.089 -28.011 13.161 1.00 52.22 212 ASP A N 1
ATOM 1787 C CA . ASP A 1 212 ? 21.065 -29.358 13.698 1.00 52.22 212 ASP A CA 1
ATOM 1788 C C . ASP A 1 212 ? 21.136 -29.217 15.219 1.00 52.22 212 ASP A C 1
ATOM 1790 O O . ASP A 1 212 ? 22.172 -28.864 15.791 1.00 52.22 212 ASP A O 1
ATOM 1794 N N . HIS A 1 213 ? 20.014 -29.468 15.889 1.00 49.41 213 HIS A N 1
ATOM 1795 C CA . HIS A 1 213 ? 20.049 -29.974 17.245 1.00 49.41 213 HIS A CA 1
ATOM 1796 C C . HIS A 1 213 ? 20.564 -31.403 17.117 1.00 49.41 213 HIS A C 1
ATOM 1798 O O . HIS A 1 213 ? 19.838 -32.364 17.360 1.00 49.41 213 HIS A O 1
ATOM 1804 N N . GLY A 1 214 ? 21.820 -31.524 16.669 1.00 47.69 214 GLY A N 1
ATOM 1805 C CA . GLY A 1 214 ? 22.590 -32.733 16.799 1.00 47.69 214 GLY A CA 1
ATOM 1806 C C . GLY A 1 214 ? 22.406 -33.158 18.239 1.00 47.69 214 GLY A C 1
ATOM 1807 O O . GLY A 1 214 ? 22.538 -32.339 19.155 1.00 47.69 214 GLY A O 1
ATOM 1808 N N . ALA A 1 215 ? 21.980 -34.404 18.394 1.00 51.25 215 ALA A N 1
ATOM 1809 C CA . ALA A 1 215 ? 21.819 -35.094 19.650 1.00 51.25 215 ALA A CA 1
ATOM 1810 C C . ALA A 1 215 ? 23.161 -35.089 20.399 1.00 51.25 215 ALA A C 1
ATOM 1812 O O . ALA A 1 215 ? 23.917 -36.052 20.396 1.00 51.25 215 ALA A O 1
ATOM 1813 N N . GLY A 1 216 ? 23.482 -33.955 21.012 1.00 49.03 216 GLY A N 1
ATOM 1814 C CA . GLY A 1 216 ? 24.587 -33.761 21.922 1.00 49.03 216 GLY A CA 1
ATOM 1815 C C . GLY A 1 216 ? 24.127 -34.223 23.285 1.00 49.03 216 GLY A C 1
ATOM 1816 O O . GLY A 1 216 ? 23.764 -33.422 24.142 1.00 49.03 216 GLY A O 1
ATOM 1817 N N . VAL A 1 217 ? 24.097 -35.541 23.443 1.00 52.06 217 VAL A N 1
ATOM 1818 C CA . VAL A 1 217 ? 24.157 -36.214 24.734 1.00 52.06 217 VAL A CA 1
ATOM 1819 C C . VAL A 1 217 ? 25.364 -35.635 25.475 1.00 52.06 217 VAL A C 1
ATOM 1821 O O . VAL A 1 217 ? 26.506 -35.877 25.103 1.00 52.06 217 VAL A O 1
ATOM 1824 N N . GLY A 1 218 ? 25.118 -34.787 26.470 1.00 52.19 218 GLY A N 1
ATOM 1825 C CA . GLY A 1 218 ? 26.179 -34.070 27.169 1.00 52.19 218 GLY A CA 1
ATOM 1826 C C . GLY A 1 218 ? 25.641 -33.348 28.390 1.00 52.19 218 GLY A C 1
ATOM 1827 O O . GLY A 1 218 ? 25.354 -32.155 28.356 1.00 52.19 218 GLY A O 1
ATOM 1828 N N . ALA A 1 219 ? 25.469 -34.109 29.466 1.00 52.22 219 ALA A N 1
ATOM 1829 C CA . ALA A 1 219 ? 25.086 -33.640 30.785 1.00 52.22 219 ALA A CA 1
ATOM 1830 C C . ALA A 1 219 ? 26.057 -32.560 31.302 1.00 52.22 219 ALA A C 1
ATOM 1832 O O . ALA A 1 219 ? 27.155 -32.859 31.756 1.00 52.22 219 ALA A O 1
ATOM 1833 N N . GLY A 1 220 ? 25.634 -31.296 31.266 1.00 52.00 220 GLY A N 1
ATOM 1834 C CA . GLY A 1 220 ? 26.332 -30.175 31.892 1.00 52.00 220 GLY A CA 1
ATOM 1835 C C . GLY A 1 220 ? 25.505 -29.610 33.040 1.00 52.00 220 GLY A C 1
ATOM 1836 O O . GLY A 1 220 ? 24.776 -28.637 32.869 1.00 52.00 220 GLY A O 1
ATOM 1837 N N . LYS A 1 221 ? 25.591 -30.246 34.211 1.00 56.75 221 LYS A N 1
ATOM 1838 C CA . LYS A 1 221 ? 24.967 -29.810 35.468 1.00 56.75 221 LYS A CA 1
ATOM 1839 C C . LYS A 1 221 ? 25.711 -28.572 35.995 1.00 56.75 221 LYS A C 1
ATOM 1841 O O . LYS A 1 221 ? 26.566 -28.677 36.863 1.00 56.75 221 LYS A O 1
ATOM 1846 N N . GLY A 1 222 ? 25.413 -27.403 35.432 1.00 50.28 222 GLY A N 1
ATOM 1847 C CA . GLY A 1 222 ? 25.944 -26.116 35.882 1.00 50.28 222 GLY A CA 1
ATOM 1848 C C . GLY A 1 222 ? 25.106 -25.536 37.017 1.00 50.28 222 GLY A C 1
ATOM 1849 O O . GLY A 1 222 ? 24.157 -24.795 36.777 1.00 50.28 222 GLY A O 1
ATOM 1850 N N . GLN A 1 223 ? 25.451 -25.896 38.252 1.00 60.38 223 GLN A N 1
ATOM 1851 C CA . GLN A 1 223 ? 25.101 -25.123 39.442 1.00 60.38 223 GLN A CA 1
ATOM 1852 C C . GLN A 1 223 ? 25.868 -23.793 39.421 1.00 60.38 223 GLN A C 1
ATOM 1854 O O . GLN A 1 223 ? 27.053 -23.779 39.101 1.00 60.38 223 GLN A O 1
ATOM 1859 N N . GLY A 1 224 ? 25.229 -22.697 39.832 1.00 51.75 224 GLY A N 1
ATOM 1860 C CA . GLY A 1 224 ? 25.948 -21.495 40.264 1.00 51.75 224 GLY A CA 1
ATOM 1861 C C . GLY A 1 224 ? 25.363 -20.195 39.730 1.00 51.75 224 GLY A C 1
ATOM 1862 O O . GLY A 1 224 ? 25.473 -19.890 38.548 1.00 51.75 224 GLY A O 1
ATOM 1863 N N . GLY A 1 225 ? 24.772 -19.402 40.624 1.00 48.22 225 GLY A N 1
ATOM 1864 C CA . GLY A 1 225 ? 24.391 -18.025 40.308 1.00 48.22 225 GLY A CA 1
ATOM 1865 C C . GLY A 1 225 ? 23.300 -17.408 41.174 1.00 48.22 225 GLY A C 1
ATOM 1866 O O . GLY A 1 225 ? 22.563 -16.555 40.691 1.00 48.22 225 GLY A O 1
ATOM 1867 N N . ALA A 1 226 ? 23.168 -17.818 42.436 1.00 56.72 226 ALA A N 1
ATOM 1868 C CA . ALA A 1 226 ? 22.264 -17.194 43.394 1.00 56.72 226 ALA A CA 1
ATOM 1869 C C . ALA A 1 226 ? 22.834 -15.862 43.917 1.00 56.72 226 ALA A C 1
ATOM 1871 O O . ALA A 1 226 ? 23.211 -15.795 45.074 1.00 56.72 226 ALA A O 1
ATOM 1872 N N . HIS A 1 227 ? 22.895 -14.793 43.113 1.00 55.84 227 HIS A N 1
ATOM 1873 C CA . HIS A 1 227 ? 23.198 -13.449 43.634 1.00 55.84 227 HIS A CA 1
ATOM 1874 C C . HIS A 1 227 ? 22.503 -12.340 42.832 1.00 55.84 227 HIS A C 1
ATOM 1876 O O . HIS A 1 227 ? 22.980 -11.929 41.778 1.00 55.84 227 HIS A O 1
ATOM 1882 N N . ARG A 1 228 ? 21.394 -11.819 43.376 1.00 49.62 228 ARG A N 1
ATOM 1883 C CA . ARG A 1 228 ? 21.120 -10.374 43.547 1.00 49.62 228 ARG A CA 1
ATOM 1884 C C . ARG A 1 228 ? 19.767 -10.185 44.239 1.00 49.62 228 ARG A C 1
ATOM 1886 O O . ARG A 1 228 ? 18.770 -9.811 43.631 1.00 49.62 228 ARG A O 1
ATOM 1893 N N . ALA A 1 229 ? 19.761 -10.429 45.546 1.00 57.25 229 ALA A N 1
ATOM 1894 C CA . ALA A 1 229 ? 18.900 -9.681 46.448 1.00 57.25 229 ALA A CA 1
ATOM 1895 C C . ALA A 1 229 ? 19.591 -8.330 46.689 1.00 57.25 229 ALA A C 1
ATOM 1897 O O . ALA A 1 229 ? 20.731 -8.293 47.144 1.00 57.25 229 ALA A O 1
ATOM 1898 N N . GLY A 1 230 ? 18.944 -7.234 46.300 1.00 54.28 230 GLY A N 1
ATOM 1899 C CA . GLY A 1 230 ? 19.530 -5.898 46.370 1.00 54.28 230 GLY A CA 1
ATOM 1900 C C . GLY A 1 230 ? 18.492 -4.798 46.182 1.00 54.28 230 GLY A C 1
ATOM 1901 O O . GLY A 1 230 ? 18.494 -4.144 45.150 1.00 54.28 230 GLY A O 1
ATOM 1902 N N . GLY A 1 231 ? 17.617 -4.649 47.182 1.00 54.25 231 GLY A N 1
ATOM 1903 C CA . GLY A 1 231 ? 17.165 -3.356 47.719 1.00 54.25 231 GLY A CA 1
ATOM 1904 C C . GLY A 1 231 ? 16.231 -2.463 46.880 1.00 54.25 231 GLY A C 1
ATOM 1905 O O . GLY A 1 231 ? 16.644 -1.945 45.845 1.00 54.25 231 GLY A O 1
ATOM 1906 N N . PRO A 1 232 ? 15.012 -2.148 47.362 1.00 63.56 232 PRO A N 1
ATOM 1907 C CA . PRO A 1 232 ? 14.252 -1.005 46.863 1.00 63.56 232 PRO A CA 1
ATOM 1908 C C . PRO A 1 232 ? 14.874 0.316 47.351 1.00 63.56 232 PRO A C 1
ATOM 1910 O O . PRO A 1 232 ? 15.092 0.508 48.545 1.00 63.56 232 PRO A O 1
ATOM 1913 N N . ALA A 1 233 ? 15.140 1.243 46.429 1.00 57.50 233 ALA A N 1
ATOM 1914 C CA . ALA A 1 233 ? 15.565 2.601 46.766 1.00 57.50 233 ALA A CA 1
ATOM 1915 C C . ALA A 1 233 ? 14.392 3.420 47.357 1.00 57.50 233 ALA A C 1
ATOM 1917 O O . ALA A 1 233 ? 13.283 3.367 46.812 1.00 57.50 233 ALA A O 1
ATOM 1918 N N . PRO A 1 234 ? 14.602 4.197 48.437 1.00 64.88 234 PRO A N 1
ATOM 1919 C CA . PRO A 1 234 ? 13.562 5.023 49.041 1.00 64.88 234 PRO A CA 1
ATOM 1920 C C . PRO A 1 234 ? 13.218 6.259 48.195 1.00 64.88 234 PRO A C 1
ATOM 1922 O O . PRO A 1 234 ? 14.080 6.938 47.637 1.00 64.88 234 PRO A O 1
ATOM 1925 N N . ARG A 1 235 ? 11.914 6.558 48.140 1.00 61.50 235 ARG A N 1
ATOM 1926 C CA . ARG A 1 235 ? 11.319 7.783 47.590 1.00 61.50 235 ARG A CA 1
ATOM 1927 C C . ARG A 1 235 ? 11.752 8.996 48.418 1.00 61.50 235 ARG A C 1
ATOM 1929 O O . ARG A 1 235 ? 11.341 9.132 49.565 1.00 61.50 235 ARG A O 1
ATOM 1936 N N . GLY A 1 236 ? 12.499 9.911 47.806 1.00 60.59 236 GLY A N 1
ATOM 1937 C CA . GLY A 1 236 ? 12.695 11.260 48.329 1.00 60.59 236 GLY A CA 1
ATOM 1938 C C . GLY A 1 236 ? 11.435 12.104 48.135 1.00 60.59 236 GLY A C 1
ATOM 1939 O O . GLY A 1 236 ? 11.132 12.538 47.026 1.00 60.59 236 GLY A O 1
ATOM 1940 N N . THR A 1 237 ? 10.699 12.331 49.219 1.00 57.59 237 THR A N 1
ATOM 1941 C CA . THR A 1 237 ? 9.689 13.384 49.348 1.00 57.59 237 THR A CA 1
ATOM 1942 C C . THR A 1 237 ? 10.373 14.674 49.802 1.00 57.59 237 THR A C 1
ATOM 1944 O O . THR A 1 237 ? 10.659 14.838 50.984 1.00 57.59 237 THR A O 1
ATOM 1947 N N . GLY A 1 238 ? 10.627 15.596 48.879 1.00 60.31 238 GLY A N 1
ATOM 1948 C CA . GLY A 1 238 ? 10.853 17.011 49.183 1.00 60.31 238 GLY A CA 1
ATOM 1949 C C . GLY A 1 238 ? 9.764 17.807 48.468 1.00 60.31 238 GLY A C 1
ATOM 1950 O O . GLY A 1 238 ? 9.397 17.470 47.352 1.00 60.31 238 GLY A O 1
ATOM 1951 N N . GLY A 1 239 ? 9.134 18.829 49.019 1.00 61.22 239 GLY A N 1
ATOM 1952 C CA . GLY A 1 239 ? 9.301 19.548 50.268 1.00 61.22 239 GLY A CA 1
ATOM 1953 C C . GLY A 1 239 ? 8.377 20.757 50.123 1.00 61.22 239 GLY A C 1
ATOM 1954 O O . GLY A 1 239 ? 8.398 21.436 49.099 1.00 61.22 239 GLY A O 1
ATOM 1955 N N . LYS A 1 240 ? 7.489 20.959 51.096 1.00 54.50 240 LYS A N 1
ATOM 1956 C CA . LYS A 1 240 ? 6.556 22.087 51.150 1.00 54.50 240 LYS A CA 1
ATOM 1957 C C . LYS A 1 240 ? 7.350 23.389 51.295 1.00 54.50 240 LYS A C 1
ATOM 1959 O O . LYS A 1 240 ? 7.966 23.597 52.333 1.00 54.50 240 LYS A O 1
ATOM 1964 N N . GLY A 1 241 ? 7.270 24.276 50.310 1.00 61.47 241 GLY A N 1
ATOM 1965 C CA . GLY A 1 241 ? 7.567 25.696 50.489 1.00 61.47 241 GLY A CA 1
ATOM 1966 C C . GLY A 1 241 ? 6.270 26.444 50.781 1.00 61.47 241 GLY A C 1
ATOM 1967 O O . GLY A 1 241 ? 5.465 26.646 49.879 1.00 61.47 241 GLY A O 1
ATOM 1968 N N . LYS A 1 242 ? 6.053 26.810 52.048 1.00 62.88 242 LYS A N 1
ATOM 1969 C CA . LYS A 1 242 ? 5.173 27.915 52.447 1.00 62.88 242 LYS A CA 1
ATOM 1970 C C . LYS A 1 242 ? 6.074 29.108 52.755 1.00 62.88 242 LYS A C 1
ATOM 1972 O O . LYS A 1 242 ? 6.925 28.969 53.632 1.00 62.88 242 LYS A O 1
ATOM 1977 N N . LYS A 1 243 ? 5.840 30.238 52.101 1.00 59.09 243 LYS A N 1
ATOM 1978 C CA . LYS A 1 243 ? 5.610 31.565 52.691 1.00 59.09 243 LYS A CA 1
ATOM 1979 C C . LYS A 1 243 ? 5.330 32.544 51.563 1.00 59.09 243 LYS A C 1
ATOM 1981 O O . LYS A 1 243 ? 6.055 32.467 50.550 1.00 59.09 243 LYS A O 1
#

Solvent-accessible surface area (backbone atoms only — not comparable to full-atom values): 14933 Å² total; per-residue (Å²): 136,77,68,67,64,57,57,57,54,54,55,56,56,55,52,60,72,74,42,89,81,78,81,82,70,89,66,77,79,67,94,76,86,79,76,92,73,83,70,93,63,88,82,68,58,72,76,71,73,61,83,70,61,96,82,68,59,65,65,61,55,51,49,33,44,71,77,38,49,63,60,38,51,51,53,53,50,51,52,51,48,54,51,50,50,55,52,49,52,36,42,72,76,36,50,67,60,36,50,54,50,54,49,51,54,51,49,53,54,49,51,52,52,52,49,36,43,71,79,39,49,65,66,38,47,51,56,51,47,56,52,49,49,56,50,49,52,51,51,53,53,30,46,74,78,38,47,67,62,38,49,55,52,49,53,52,51,50,55,56,47,50,54,53,48,38,46,70,77,40,51,65,62,39,51,51,53,31,66,78,31,55,75,58,36,55,55,49,47,53,54,46,52,58,48,48,55,56,46,51,60,52,50,57,59,53,57,67,68,66,64,75,79,64,87,70,86,69,93,75,88,79,82,86,78,96,78,81,89,76,79,86,81,80,84,84,86,80,76,90,84,84,131

Secondary structure (DSSP, 8-state):
--SHHHHHHHHHHHHHHH-TTS--------TT-------SS----TTTTTS--SS--HHHHHHHHHH-HHHHHHHHHHHHHHHHHHHHHHHHH-HHHHHHHHHHHHHHHHHHHHHHHHH-HHHHHHHHHHHHHHHHHHHHHHHHH-HHHHHHHHHHHHHHHHHHHHHHH-HHHHHHHHHH-HHHHHHHHHHHHHHHHHHHHHHHHHHTT----------------------PPP---------

Radius of gyration: 26.81 Å; Cα contacts (8 Å, |Δi|>4): 44; chains: 1; bounding box: 54×68×80 Å